Protein AF-A0A0K0DVT5-F1 (afdb_monomer)

InterPro domains:
  IPR006555 ATP-dependent helicase, C-terminal [PF13307] (93-274)
  IPR006555 ATP-dependent helicase, C-terminal [SM00491] (111-266)
  IPR027417 P-loop containing nucleoside triphosphate hydrolase [G3DSA:3.40.50.300] (65-285)
  IPR045028 Helicase superfamily 1/2, DinG/Rad3-like [PTHR11472] (1-302)

Secondary structure (DSSP, 8-state):
--HHHHHHHHHTT-S------TT--SHHHHHHHHT---S----PPP-S-GGGEEEEE--B-TTS-B----HHHHHT---SSS--HHHHHHHHHHHHHHH--EEEEEEES-HHHHHHHHHHHHHTTHHHHHHHHEEEEE--SSSTTHHHHHHHHHHHHH-GGGT-TT--EEEEEEETTSHHHHS----GGGGSEEEEES--PPPTT-HHHHHHHHHHHHHHHHHTPPPHHHHHHHHHHHHHHHHHTTS--STT--EEEEEE-GGGG-GGGGGGGGGS-HHHHTTBPP--SHHHHHHHHHHHHHHHHHHHHHHHHHH--

Organism: Strongyloides stercoralis (NCBI:txid6248)

Foldseek 3Di:
DQCLVVVCVVCVPPPDDDDDDPQCPPVVQVCLSNLHDDPDDDDDDDLADLLQEAFAEAQAFPVGHGQAQDPVQQVPQDPPVDQHSLLSVLRVVLLLLVQAFFAAEEEDQDPVSVVSNVVSCVVVVSVVVSQQAAAEEEDDPDPVCRVVRVVVQVCCRVPVVVSDVRYRGYYYYYYQVDCCLAPDAQPASNHQEYEYRHFNFDDPPDPVLVVVQVVCQVCCVVSVHDHSVRVRLLVRQSSVQSRQVRADDDRLHHHHYYNYHSLCVDPVNVVSVSRHDPSSSVSYDDADDDVSVSVVSNVSNVVSVVVVVVVVVVVVD

Structure (mmCIF, N/CA/C/O backbone):
data_AF-A0A0K0DVT5-F1
#
_entry.id   AF-A0A0K0DVT5-F1
#
loop_
_atom_site.group_PDB
_atom_site.id
_atom_site.type_symbol
_atom_site.label_atom_id
_atom_site.label_alt_id
_atom_site.label_comp_id
_atom_site.label_asym_id
_atom_site.label_entity_id
_atom_site.label_seq_id
_atom_site.pdbx_PDB_ins_code
_atom_site.Cartn_x
_atom_site.Cartn_y
_atom_site.Cartn_z
_atom_site.occupancy
_atom_site.B_iso_or_equiv
_atom_site.auth_seq_id
_atom_site.auth_comp_id
_atom_site.auth_asym_id
_atom_site.auth_atom_id
_atom_site.pdbx_PDB_model_num
ATOM 1 N N . MET A 1 1 ? -19.832 12.847 17.126 1.00 84.12 1 MET A N 1
ATOM 2 C CA . MET A 1 1 ? -18.690 11.920 17.314 1.00 84.12 1 MET A CA 1
ATOM 3 C C . MET A 1 1 ? -19.114 10.462 17.504 1.00 84.12 1 MET A C 1
ATOM 5 O O . MET A 1 1 ? -18.251 9.595 17.407 1.00 84.12 1 MET A O 1
ATOM 9 N N . ASP A 1 2 ? -20.400 10.182 17.747 1.00 85.69 2 ASP A N 1
ATOM 10 C CA . ASP A 1 2 ? -20.960 8.826 17.825 1.00 85.69 2 ASP A CA 1
ATOM 11 C C . ASP A 1 2 ? -21.668 8.482 16.497 1.00 85.69 2 ASP A C 1
ATOM 13 O O . ASP A 1 2 ? -22.730 9.052 16.231 1.00 85.69 2 ASP A O 1
ATOM 17 N N . PRO A 1 3 ? -21.076 7.637 15.630 1.00 85.56 3 PRO A N 1
ATOM 18 C CA . PRO A 1 3 ? -21.680 7.296 14.345 1.00 85.56 3 PRO A CA 1
ATOM 19 C C . PRO A 1 3 ? -22.900 6.372 14.484 1.00 85.56 3 PRO A C 1
ATOM 21 O O . PRO A 1 3 ? -23.708 6.306 13.558 1.00 85.56 3 PRO A O 1
ATOM 24 N N . GLY A 1 4 ? -23.089 5.718 15.636 1.00 87.31 4 GLY A N 1
ATOM 25 C CA . GLY A 1 4 ? -24.243 4.858 15.886 1.00 87.31 4 GLY A CA 1
ATOM 26 C C . GLY A 1 4 ? -25.575 5.607 15.921 1.00 87.31 4 GLY A C 1
ATOM 27 O O . GLY A 1 4 ? -26.606 5.024 15.601 1.00 87.31 4 GLY A O 1
ATOM 28 N N . ILE A 1 5 ? -25.568 6.906 16.241 1.00 88.94 5 ILE A N 1
ATOM 29 C CA . ILE A 1 5 ? -26.779 7.744 16.211 1.00 88.94 5 ILE A CA 1
ATOM 30 C C . ILE A 1 5 ? -27.286 7.883 14.772 1.00 88.94 5 ILE A C 1
ATOM 32 O O . ILE A 1 5 ? -28.440 7.572 14.498 1.00 88.94 5 ILE A O 1
ATOM 36 N N . CYS A 1 6 ? -26.407 8.281 13.846 1.00 89.69 6 CYS A N 1
ATOM 37 C CA . CYS A 1 6 ? -26.747 8.414 12.429 1.00 89.69 6 CYS A CA 1
ATOM 38 C C . CYS A 1 6 ? -27.140 7.072 11.807 1.00 89.69 6 CYS A C 1
ATOM 40 O O . CYS A 1 6 ? -28.047 7.019 10.989 1.00 89.69 6 CYS A O 1
ATOM 42 N N . PHE A 1 7 ? -26.454 5.988 12.182 1.00 89.56 7 PHE A N 1
ATOM 43 C CA . PHE A 1 7 ? -26.762 4.661 11.654 1.00 89.56 7 PHE A CA 1
ATOM 44 C C . PHE A 1 7 ? -28.154 4.188 12.084 1.00 89.56 7 PHE A C 1
ATOM 46 O O . PHE A 1 7 ? -28.913 3.691 11.258 1.00 89.56 7 PHE A O 1
ATOM 53 N N . LYS A 1 8 ? -28.504 4.369 13.363 1.00 88.62 8 LYS A N 1
ATOM 54 C CA . LYS A 1 8 ? -29.833 4.016 13.877 1.00 88.62 8 LYS A CA 1
ATOM 55 C C . LYS A 1 8 ? -30.923 4.829 13.201 1.00 88.62 8 LYS A C 1
ATOM 57 O O . LYS A 1 8 ? -31.894 4.241 12.760 1.00 88.62 8 LYS A O 1
ATOM 62 N N . ASP A 1 9 ? -30.726 6.137 13.072 1.00 90.88 9 ASP A N 1
ATOM 63 C CA . ASP A 1 9 ? -31.669 7.028 12.393 1.00 90.88 9 ASP A CA 1
ATOM 64 C C . ASP A 1 9 ? -31.884 6.623 10.923 1.00 90.88 9 ASP A C 1
ATOM 66 O O . ASP A 1 9 ? -33.012 6.416 10.489 1.00 90.88 9 ASP A O 1
ATOM 70 N N . ALA A 1 10 ? -30.799 6.389 10.177 1.00 91.12 10 ALA A N 1
ATOM 71 C CA . ALA A 1 10 ? -30.866 6.047 8.756 1.00 91.12 10 ALA A CA 1
ATOM 72 C C . ALA A 1 10 ? -31.551 4.701 8.458 1.00 91.12 10 ALA A C 1
ATOM 74 O O . ALA A 1 10 ? -32.091 4.522 7.367 1.00 91.12 10 ALA A O 1
ATOM 75 N N . PHE A 1 11 ? -31.500 3.746 9.390 1.00 90.38 11 PHE A N 1
ATOM 76 C CA . PHE A 1 11 ? -31.976 2.377 9.170 1.00 90.38 11 PHE A CA 1
ATOM 77 C C . PHE A 1 11 ? -33.085 1.939 10.138 1.00 90.38 11 PHE A C 1
ATOM 79 O O . PHE A 1 11 ? -33.412 0.752 10.178 1.00 90.38 11 PHE A O 1
ATOM 86 N N . ASN A 1 12 ? -33.683 2.871 10.890 1.00 88.69 12 ASN A N 1
ATOM 87 C CA . ASN A 1 12 ? -34.676 2.575 11.928 1.00 88.69 12 ASN A CA 1
ATOM 88 C C 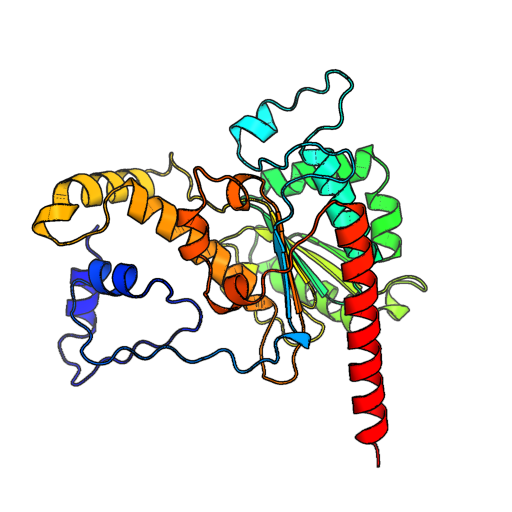. ASN A 1 12 ? -35.891 1.795 11.401 1.00 88.69 12 ASN A C 1
ATOM 90 O O . ASN A 1 12 ? -36.385 0.891 12.068 1.00 88.69 12 ASN A O 1
ATOM 94 N N . ASP A 1 13 ? -36.332 2.110 10.183 1.00 92.31 13 ASP A N 1
ATOM 95 C CA . ASP A 1 13 ? -37.550 1.544 9.591 1.00 92.31 13 ASP A CA 1
ATOM 96 C C . ASP A 1 13 ? -37.267 0.316 8.707 1.00 92.31 13 ASP A C 1
ATOM 98 O O . ASP A 1 13 ? -38.118 -0.133 7.936 1.00 92.31 13 ASP A O 1
ATOM 102 N N . THR A 1 14 ? -36.051 -0.237 8.781 1.00 92.06 14 THR A N 1
ATOM 103 C CA . THR A 1 14 ? -35.653 -1.398 7.977 1.00 92.06 14 THR A CA 1
ATOM 104 C C . THR A 1 14 ? -35.830 -2.704 8.743 1.00 92.06 14 THR A C 1
ATOM 106 O O . THR A 1 14 ? -35.499 -2.812 9.920 1.00 92.06 14 THR A O 1
ATOM 109 N N . LEU A 1 15 ? -36.318 -3.740 8.052 1.00 90.31 15 LEU A N 1
ATOM 110 C CA . LEU A 1 15 ? -36.461 -5.078 8.636 1.00 90.31 15 LEU A CA 1
ATOM 111 C C . LEU A 1 15 ? -35.099 -5.737 8.913 1.00 90.31 15 LEU A C 1
ATOM 113 O O . LEU A 1 15 ? -34.942 -6.472 9.885 1.00 90.31 15 LEU A O 1
ATOM 117 N N . SER A 1 16 ? -34.122 -5.524 8.027 1.00 89.88 16 SER A N 1
ATOM 118 C CA . SER A 1 16 ? -32.789 -6.114 8.133 1.00 89.88 16 SER A CA 1
ATOM 119 C C . SER A 1 16 ? -31.755 -5.265 7.399 1.00 89.88 16 SER A C 1
ATOM 121 O O . SER A 1 16 ? -32.009 -4.790 6.291 1.00 89.88 16 SER A O 1
ATOM 123 N N . VAL A 1 17 ? -30.573 -5.125 8.002 1.00 88.31 17 VAL A N 1
ATOM 124 C CA . VAL A 1 17 ? -29.412 -4.463 7.401 1.00 88.31 17 VAL A CA 1
ATOM 125 C C . VAL A 1 17 ? -28.291 -5.480 7.236 1.00 88.31 17 VAL A C 1
ATOM 127 O O . VAL A 1 17 ? -27.810 -6.055 8.212 1.00 88.31 17 VAL A O 1
ATOM 130 N N . VAL A 1 18 ? -27.841 -5.668 5.996 1.00 89.38 18 VAL A N 1
ATOM 131 C CA . VAL A 1 18 ? -26.687 -6.511 5.666 1.00 89.38 18 VAL A CA 1
ATOM 132 C C . VAL A 1 18 ? -25.531 -5.615 5.243 1.00 89.38 18 VAL A C 1
ATOM 134 O O . VAL A 1 18 ? -25.642 -4.856 4.282 1.00 89.38 18 VAL A O 1
ATOM 137 N N . LEU A 1 19 ? -24.408 -5.712 5.954 1.00 87.62 19 LEU A N 1
ATOM 138 C CA . LEU A 1 19 ? -23.187 -4.972 5.645 1.00 87.62 19 LEU A CA 1
ATOM 139 C C . LEU A 1 19 ? -22.139 -5.938 5.097 1.00 87.62 19 LEU A C 1
ATOM 141 O O . LEU A 1 19 ? -21.694 -6.845 5.797 1.00 87.62 19 LEU A O 1
ATOM 145 N N . ALA A 1 20 ? -21.736 -5.731 3.846 1.00 85.56 20 ALA A N 1
ATOM 146 C CA . ALA A 1 20 ? -20.747 -6.558 3.165 1.00 85.56 20 ALA A CA 1
ATOM 147 C C . ALA A 1 20 ? -19.604 -5.687 2.635 1.00 85.56 20 ALA A C 1
ATOM 149 O O . ALA A 1 20 ? -19.827 -4.722 1.907 1.00 85.56 20 ALA A O 1
ATOM 150 N N . SER A 1 21 ? -18.364 -6.019 2.999 1.00 79.44 21 SER A N 1
ATOM 151 C CA . SER A 1 21 ? -17.167 -5.405 2.417 1.00 79.44 21 SER A CA 1
ATOM 152 C C . SER A 1 21 ? -15.942 -6.301 2.602 1.00 79.44 21 SER A C 1
ATOM 154 O O . SER A 1 21 ? -15.802 -6.996 3.609 1.00 79.44 21 SER A O 1
ATOM 156 N N . GLY A 1 22 ? -15.043 -6.275 1.614 1.00 71.38 22 GLY A N 1
ATOM 157 C CA . GLY A 1 22 ? -13.815 -7.075 1.598 1.00 71.38 22 GLY A CA 1
ATOM 158 C C . GLY A 1 22 ? -12.724 -6.593 2.561 1.00 71.38 22 GLY A C 1
ATOM 159 O O . GLY A 1 22 ? -11.734 -7.294 2.752 1.00 71.38 22 GLY A O 1
ATOM 160 N N . THR A 1 23 ? -12.885 -5.418 3.184 1.00 69.00 23 THR A N 1
ATOM 161 C CA . THR A 1 23 ? -11.860 -4.796 4.046 1.00 69.00 23 THR A CA 1
ATOM 162 C C . THR A 1 23 ? -12.397 -4.376 5.419 1.00 69.00 23 THR A C 1
ATOM 164 O O . THR A 1 23 ? -11.826 -3.490 6.051 1.00 69.00 23 THR A O 1
ATOM 167 N N . LEU A 1 24 ? -13.491 -4.985 5.899 1.00 70.38 24 LEU A N 1
ATOM 168 C CA . LEU A 1 24 ? -14.103 -4.672 7.208 1.00 70.38 24 LEU A CA 1
ATOM 169 C C . LEU A 1 24 ? -13.288 -5.138 8.427 1.00 70.38 24 LEU A C 1
ATOM 171 O O . LEU A 1 24 ? -13.682 -4.886 9.561 1.00 70.38 24 LEU A O 1
ATOM 175 N N . SER A 1 25 ? -12.160 -5.815 8.218 1.00 67.56 25 SER A N 1
ATOM 176 C CA . SER A 1 25 ? -11.322 -6.323 9.305 1.00 67.56 25 SER A CA 1
ATOM 177 C C . SER A 1 25 ? -10.601 -5.187 10.058 1.00 67.56 25 SER A C 1
ATOM 179 O O . SER A 1 25 ? -10.011 -4.326 9.396 1.00 67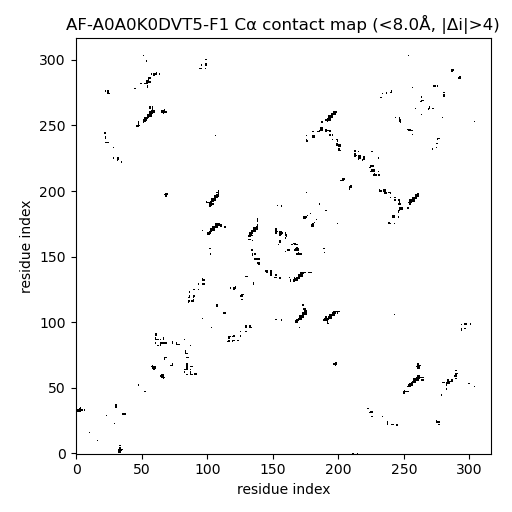.56 25 SER A O 1
ATOM 181 N N . PRO A 1 26 ? -10.559 -5.204 11.409 1.00 69.50 26 PRO A N 1
ATOM 182 C CA . PRO A 1 26 ? -11.234 -6.144 12.321 1.00 69.50 26 PRO A CA 1
ATOM 183 C C . PRO A 1 26 ? -12.719 -5.798 12.540 1.00 69.50 26 PRO A C 1
ATOM 185 O O . PRO A 1 26 ? -13.058 -4.633 12.770 1.00 69.50 26 PRO A O 1
ATOM 188 N N . ILE A 1 27 ? -13.600 -6.804 12.508 1.00 77.88 27 ILE A N 1
ATOM 189 C CA . ILE A 1 27 ? -15.065 -6.619 12.524 1.00 77.88 27 ILE A CA 1
ATOM 190 C C . ILE A 1 27 ? -15.546 -6.061 13.869 1.00 77.88 27 ILE A C 1
ATOM 192 O O . ILE A 1 27 ? -16.441 -5.218 13.890 1.00 77.88 27 ILE A O 1
ATOM 196 N N . GLU A 1 28 ? -14.916 -6.445 14.981 1.00 76.56 28 GLU A N 1
ATOM 197 C CA . GLU A 1 28 ? -15.303 -6.001 16.326 1.00 76.56 28 GLU A CA 1
ATOM 198 C C . GLU A 1 28 ? -15.220 -4.474 16.461 1.00 76.56 28 GLU A C 1
ATOM 200 O O . GLU A 1 28 ? -16.071 -3.836 17.074 1.00 76.56 28 GLU A O 1
ATOM 205 N N . THR A 1 29 ? -14.223 -3.865 15.812 1.00 76.94 29 THR A N 1
ATOM 206 C CA . THR A 1 29 ? -14.058 -2.403 15.798 1.00 76.94 29 THR A CA 1
ATOM 207 C C . THR A 1 29 ? -15.186 -1.690 15.062 1.00 76.94 29 THR A C 1
ATOM 209 O O . THR A 1 29 ? -15.495 -0.527 15.329 1.00 76.94 29 THR A O 1
ATOM 212 N N . PHE A 1 30 ? -15.766 -2.356 14.069 1.00 80.88 30 PHE A N 1
ATOM 213 C CA . PHE A 1 30 ? -16.819 -1.802 13.241 1.00 80.88 30 PHE A CA 1
ATOM 214 C C . PHE A 1 30 ? -18.165 -1.893 13.959 1.00 80.88 30 PHE A C 1
ATOM 216 O O . PHE A 1 30 ? -18.876 -0.892 14.037 1.00 80.88 30 PHE A O 1
ATOM 223 N N . THR A 1 31 ? -18.463 -3.041 14.574 1.00 83.44 31 THR A N 1
ATOM 224 C CA . THR A 1 31 ? -19.684 -3.226 15.371 1.00 83.44 31 THR A CA 1
ATOM 225 C C . THR A 1 31 ? -19.721 -2.283 16.576 1.00 83.44 31 THR A C 1
ATOM 227 O O . THR A 1 31 ? -20.748 -1.647 16.818 1.00 83.44 31 THR A O 1
ATOM 230 N N . SER A 1 32 ? -18.584 -2.086 17.263 1.00 82.81 32 SER A N 1
ATOM 231 C CA . SER A 1 32 ? -18.495 -1.162 18.400 1.00 82.81 32 SER A CA 1
ATOM 232 C C . SER A 1 32 ? -18.797 0.290 18.024 1.00 82.81 32 SER A C 1
ATOM 234 O O . SER A 1 32 ? -19.466 0.991 18.775 1.00 82.81 32 SER A O 1
ATOM 236 N N . GLU A 1 33 ? -18.328 0.759 16.861 1.00 84.50 33 GLU A N 1
ATOM 237 C CA . GLU A 1 33 ? -18.546 2.151 16.436 1.00 84.50 33 GLU A CA 1
ATOM 238 C C . GLU A 1 33 ? -20.000 2.398 16.010 1.00 84.50 33 GLU A C 1
ATOM 240 O O . GLU A 1 33 ? -20.536 3.469 16.277 1.00 84.50 33 GLU A O 1
ATOM 245 N N . LEU A 1 34 ? -20.662 1.414 15.394 1.00 86.62 34 LEU A N 1
ATOM 246 C CA . LEU A 1 34 ? -22.077 1.533 15.023 1.00 86.62 34 LEU A CA 1
ATOM 247 C C . LEU A 1 34 ? -23.028 1.425 16.225 1.00 86.62 34 LEU A C 1
ATOM 249 O O . LEU A 1 34 ? -24.204 1.766 16.105 1.00 86.62 34 LEU A O 1
ATOM 253 N N . GLY A 1 35 ? -22.547 0.958 17.382 1.00 78.69 35 GLY A N 1
ATOM 254 C CA . GLY A 1 35 ? -23.368 0.808 18.585 1.00 78.69 35 GLY A CA 1
ATOM 255 C C . GLY A 1 35 ? -24.539 -0.162 18.388 1.00 78.69 35 GLY A C 1
ATOM 256 O O . GLY A 1 35 ? -25.632 0.082 18.915 1.00 78.69 35 GLY A O 1
ATOM 257 N N . MET A 1 36 ? -24.312 -1.210 17.586 1.00 78.94 36 MET A N 1
ATOM 258 C CA . MET A 1 36 ? -25.281 -2.225 17.160 1.00 78.94 36 MET A CA 1
ATOM 259 C C . MET A 1 36 ? -24.650 -3.618 17.278 1.00 78.94 36 MET A C 1
ATOM 261 O O . MET A 1 36 ? -23.469 -3.796 16.971 1.00 78.94 36 MET A O 1
ATOM 265 N N . GLU A 1 37 ? -25.439 -4.614 17.677 1.00 79.50 37 GLU A N 1
ATOM 266 C CA . GLU A 1 37 ? -25.011 -6.015 17.667 1.00 79.50 37 GLU A CA 1
ATOM 267 C C . GLU A 1 37 ? -25.414 -6.680 16.347 1.00 79.50 37 GLU A C 1
ATOM 269 O O . GLU A 1 37 ? -26.579 -6.662 15.954 1.00 79.50 37 GLU A O 1
ATOM 274 N N . PHE A 1 38 ? -24.439 -7.274 15.657 1.00 83.62 38 PHE A N 1
ATOM 275 C CA . PHE A 1 38 ? -24.679 -8.063 14.451 1.00 83.62 38 PHE A CA 1
ATOM 276 C C . PHE A 1 38 ? -24.780 -9.535 14.841 1.00 83.62 38 PHE A C 1
ATOM 278 O O . PHE A 1 38 ? -23.815 -10.115 15.335 1.00 83.62 38 PHE A O 1
ATOM 285 N N . THR A 1 39 ? -25.947 -10.138 14.620 1.00 83.94 39 THR A N 1
ATOM 286 C CA . THR A 1 39 ? -26.231 -11.532 15.002 1.00 83.94 39 THR A CA 1
ATOM 287 C C . THR A 1 39 ? -25.538 -12.550 14.101 1.00 83.94 39 THR A C 1
ATOM 289 O O . THR A 1 39 ? -25.217 -13.648 14.545 1.00 83.94 39 THR A O 1
ATOM 292 N N . GLN A 1 40 ? -25.304 -12.191 12.837 1.00 85.31 40 GLN A N 1
ATOM 293 C CA . GLN A 1 40 ? -24.650 -13.03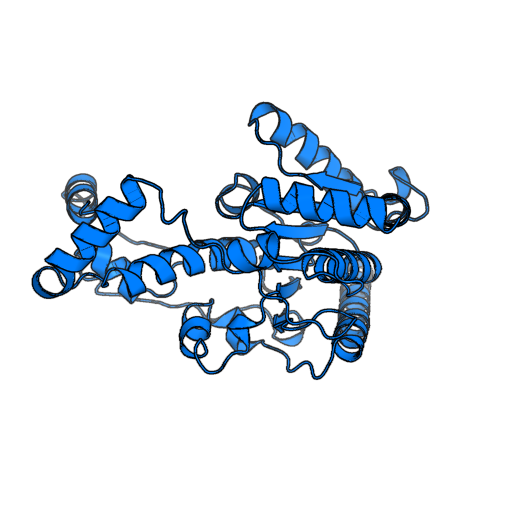4 11.842 1.00 85.31 40 GLN A CA 1
ATOM 294 C C . GLN A 1 40 ? -23.378 -12.342 11.358 1.00 85.31 40 GLN A C 1
ATOM 296 O O . GLN A 1 40 ? -23.436 -11.302 10.703 1.00 85.31 40 GLN A O 1
ATOM 301 N N . ILE A 1 41 ? -22.224 -12.926 11.680 1.00 84.81 41 ILE A N 1
ATOM 302 C CA . ILE A 1 41 ? -20.918 -12.437 11.235 1.00 84.81 41 ILE A CA 1
ATOM 303 C C . ILE A 1 41 ? -20.244 -13.550 10.439 1.00 84.81 41 ILE A C 1
ATOM 305 O O . ILE A 1 41 ? -19.843 -14.575 10.986 1.00 84.81 41 ILE A O 1
ATOM 309 N N . GLY A 1 42 ? -20.123 -13.336 9.130 1.00 82.00 42 GLY A N 1
ATOM 310 C CA . GLY A 1 42 ? -19.426 -14.234 8.217 1.00 82.00 42 GLY A CA 1
ATOM 311 C C . GLY A 1 42 ? -18.129 -13.609 7.717 1.00 82.00 42 GLY A C 1
ATOM 312 O O . GLY A 1 42 ? -18.124 -12.473 7.249 1.00 82.00 42 GLY A O 1
ATOM 313 N N . GLN A 1 43 ? -17.032 -14.365 7.767 1.00 77.88 43 GLN A N 1
ATOM 314 C CA . GLN A 1 43 ? -15.785 -14.006 7.097 1.00 77.88 43 GLN A CA 1
ATOM 315 C C . GLN A 1 43 ? -15.478 -15.054 6.026 1.00 77.88 43 GLN A C 1
ATOM 317 O O . GLN A 1 43 ? -15.219 -16.217 6.335 1.00 77.88 43 GLN A O 1
ATOM 322 N N . GLY A 1 44 ? -15.513 -14.636 4.759 1.00 75.44 44 GLY A N 1
ATOM 323 C CA . GLY A 1 44 ? -15.115 -15.486 3.641 1.00 75.44 44 GLY A CA 1
ATOM 324 C C . GLY A 1 44 ? -13.626 -15.831 3.703 1.00 75.44 44 GLY A C 1
ATOM 325 O O . GLY A 1 44 ? -12.805 -15.016 4.132 1.00 75.44 44 GLY A O 1
ATOM 326 N N . ARG A 1 45 ? -13.272 -17.044 3.267 1.00 75.38 45 ARG A N 1
ATOM 327 C CA . ARG A 1 45 ? -11.870 -17.427 3.050 1.00 75.38 45 ARG A CA 1
ATOM 328 C C . ARG A 1 45 ? -11.359 -16.793 1.761 1.00 75.38 45 ARG A C 1
ATOM 330 O O . ARG A 1 45 ? -12.131 -16.581 0.828 1.00 75.38 45 ARG A O 1
ATOM 337 N N . GLN A 1 46 ? -10.056 -16.531 1.706 1.00 76.38 46 GLN A N 1
ATOM 338 C CA . GLN A 1 46 ? -9.418 -16.135 0.456 1.00 76.38 46 GLN A CA 1
ATOM 339 C C . GLN A 1 46 ? -9.547 -17.279 -0.558 1.00 76.38 46 GLN A C 1
ATOM 341 O O . GLN A 1 46 ? -9.209 -18.420 -0.244 1.00 76.38 46 GLN A O 1
ATOM 346 N N . ILE A 1 47 ? -10.059 -16.970 -1.750 1.00 83.19 47 ILE A N 1
ATOM 347 C CA . ILE A 1 47 ? -10.290 -17.954 -2.823 1.00 83.19 47 ILE A CA 1
ATOM 348 C C . ILE A 1 47 ? -9.097 -18.082 -3.775 1.00 83.19 47 ILE A C 1
ATOM 350 O O . ILE A 1 47 ? -9.066 -18.991 -4.600 1.00 83.19 47 ILE A O 1
ATOM 354 N N . ILE A 1 48 ? -8.143 -17.155 -3.680 1.00 87.88 48 ILE A N 1
ATOM 355 C CA . ILE A 1 48 ? -6.948 -17.108 -4.519 1.00 87.88 48 ILE A CA 1
ATOM 356 C C . ILE A 1 48 ? -5.889 -18.065 -3.946 1.00 87.88 48 ILE A C 1
ATOM 358 O O . ILE A 1 48 ? -5.565 -17.953 -2.758 1.00 87.88 48 ILE A O 1
ATOM 362 N N . PRO A 1 49 ? -5.347 -18.992 -4.759 1.00 90.19 49 PRO A N 1
ATOM 363 C CA . PRO A 1 49 ? -4.259 -19.884 -4.369 1.00 90.19 49 PRO A CA 1
ATOM 364 C C . PRO A 1 49 ? -3.053 -19.136 -3.792 1.00 90.19 49 PRO A C 1
ATOM 366 O O . PRO A 1 49 ? -2.660 -18.079 -4.289 1.00 90.19 49 PRO A O 1
ATOM 369 N N . LYS A 1 50 ? -2.414 -19.701 -2.762 1.00 90.94 50 LYS A N 1
ATOM 370 C CA . LYS A 1 50 ? -1.273 -19.060 -2.080 1.00 90.94 50 LYS A CA 1
ATOM 371 C C . LYS A 1 50 ? -0.089 -18.826 -3.020 1.00 90.94 50 LYS A C 1
ATOM 373 O O . LYS A 1 50 ? 0.664 -17.869 -2.867 1.00 90.94 50 LYS A O 1
ATOM 378 N N . GLU A 1 51 ? 0.055 -19.669 -4.036 1.00 91.62 51 GLU A N 1
ATOM 379 C CA . GLU A 1 51 ? 1.100 -19.595 -5.056 1.00 91.62 51 GLU A CA 1
ATOM 380 C C . GLU A 1 51 ? 0.922 -18.389 -5.988 1.00 91.62 51 GLU A C 1
ATOM 382 O O . GLU A 1 51 ? 1.879 -17.986 -6.639 1.00 91.62 51 GLU A O 1
ATOM 387 N N . GLN A 1 52 ? -0.280 -17.805 -6.049 1.00 94.06 52 GLN A N 1
ATOM 388 C CA . GLN A 1 52 ? -0.587 -16.591 -6.812 1.00 94.06 52 GLN A CA 1
ATOM 389 C C . GLN A 1 52 ? -0.407 -15.311 -5.982 1.00 94.06 52 GLN A C 1
ATOM 391 O O . GLN A 1 52 ? -0.524 -14.205 -6.508 1.00 94.06 52 GLN A O 1
ATOM 396 N N . ILE A 1 53 ? -0.089 -15.437 -4.691 1.00 94.56 53 ILE A N 1
ATOM 397 C CA . ILE A 1 53 ? 0.074 -14.304 -3.786 1.00 94.56 53 ILE A CA 1
ATOM 398 C C . ILE A 1 53 ? 1.526 -14.241 -3.307 1.00 94.56 53 ILE A C 1
ATOM 400 O O . ILE A 1 53 ? 2.080 -15.181 -2.726 1.00 94.56 53 ILE A O 1
ATOM 404 N N . PHE A 1 54 ? 2.151 -13.088 -3.515 1.00 96.19 54 PHE A N 1
ATOM 405 C CA . PHE A 1 54 ? 3.433 -12.761 -2.912 1.00 96.19 54 PHE A CA 1
ATOM 406 C C . PHE A 1 54 ? 3.229 -11.614 -1.934 1.00 96.19 54 PHE A C 1
ATOM 408 O O . PHE A 1 54 ? 3.009 -10.487 -2.360 1.00 96.19 54 PHE A O 1
ATOM 415 N N . THR A 1 55 ? 3.312 -11.862 -0.627 1.00 95.81 55 THR A N 1
ATOM 416 C CA . THR A 1 55 ? 3.330 -10.777 0.361 1.00 95.81 55 THR A CA 1
ATOM 417 C C . THR A 1 55 ? 4.616 -10.835 1.170 1.00 95.81 55 THR A C 1
ATOM 419 O O . THR A 1 55 ? 5.088 -11.913 1.530 1.00 95.81 55 THR A O 1
ATOM 422 N N . CYS A 1 56 ? 5.224 -9.685 1.451 1.00 95.44 56 CYS A N 1
ATOM 423 C CA . CYS A 1 56 ? 6.357 -9.627 2.369 1.00 95.44 56 CYS A CA 1
ATOM 424 C C . CYS A 1 56 ? 6.471 -8.268 3.060 1.00 95.44 56 CYS A C 1
ATOM 426 O O . CYS A 1 56 ? 6.080 -7.229 2.521 1.00 95.44 56 CYS A O 1
ATOM 428 N N . VAL A 1 57 ? 7.082 -8.284 4.241 1.00 95.38 57 VAL A N 1
ATOM 429 C CA . VAL A 1 57 ? 7.527 -7.078 4.940 1.00 95.38 57 VAL A CA 1
ATOM 430 C C . VAL A 1 57 ? 8.941 -6.731 4.483 1.00 95.38 57 VAL A C 1
ATOM 432 O O . VAL A 1 57 ? 9.812 -7.597 4.440 1.00 95.38 57 VAL A O 1
ATOM 435 N N . VAL A 1 58 ? 9.173 -5.458 4.167 1.00 96.44 58 VAL A N 1
ATOM 436 C CA . VAL A 1 58 ? 10.476 -4.915 3.771 1.00 96.44 58 VAL A CA 1
ATOM 437 C C . VAL A 1 58 ? 10.930 -3.920 4.844 1.00 96.44 58 VAL A C 1
ATOM 439 O O . VAL A 1 58 ? 10.574 -2.742 4.787 1.00 96.44 58 VAL A O 1
ATOM 442 N N . PRO A 1 59 ? 11.686 -4.374 5.860 1.00 94.62 59 PRO A N 1
ATOM 443 C CA . PRO A 1 59 ? 12.046 -3.528 6.994 1.00 94.62 59 PRO A CA 1
ATOM 444 C C . PRO A 1 59 ? 13.310 -2.696 6.756 1.00 94.62 59 PRO A C 1
ATOM 446 O O . PRO A 1 59 ? 13.556 -1.731 7.479 1.00 94.62 59 PRO A O 1
ATOM 449 N N . LYS A 1 60 ? 14.130 -3.076 5.769 1.00 94.69 60 LYS A N 1
ATOM 450 C CA . LYS A 1 60 ? 15.422 -2.460 5.452 1.00 94.69 60 LYS A CA 1
ATOM 451 C C . LYS A 1 60 ? 15.572 -2.246 3.951 1.00 94.69 60 LYS A C 1
ATOM 453 O O . LYS A 1 60 ? 15.080 -3.055 3.165 1.00 94.69 60 LYS A O 1
ATOM 458 N N . GLY A 1 61 ? 16.258 -1.170 3.583 1.00 94.06 61 GLY A N 1
ATOM 459 C CA . GLY A 1 61 ? 16.600 -0.861 2.200 1.00 94.06 61 GLY A CA 1
ATOM 460 C C . GLY A 1 61 ? 17.794 -1.662 1.669 1.00 94.06 61 GLY A C 1
ATOM 461 O O . GLY A 1 61 ? 18.400 -2.439 2.418 1.00 94.06 61 GLY A O 1
ATOM 462 N N . PRO A 1 62 ? 18.141 -1.475 0.384 1.00 94.12 62 PRO A N 1
ATOM 463 C CA . PRO A 1 62 ? 19.283 -2.131 -0.255 1.00 94.12 62 PRO A CA 1
ATOM 464 C C . PRO A 1 62 ? 20.619 -1.948 0.473 1.00 94.12 62 PRO A C 1
ATOM 466 O O . PRO A 1 62 ? 21.430 -2.873 0.488 1.00 94.12 62 PRO A O 1
ATOM 469 N N . HIS A 1 63 ? 20.840 -0.804 1.122 1.00 93.62 63 HIS A N 1
ATOM 470 C CA . HIS A 1 63 ? 22.069 -0.512 1.868 1.00 93.62 63 HIS A CA 1
ATOM 471 C C . HIS A 1 63 ? 21.964 -0.882 3.358 1.00 93.62 63 HIS A C 1
ATOM 473 O O . HIS A 1 63 ? 22.856 -0.572 4.150 1.00 93.62 63 HIS A O 1
ATOM 479 N N . GLY A 1 64 ? 20.893 -1.576 3.758 1.00 91.56 64 GLY A N 1
ATOM 480 C CA . GLY A 1 64 ? 20.697 -2.093 5.110 1.00 91.56 64 GLY A CA 1
ATOM 481 C C . GLY A 1 64 ? 20.143 -1.082 6.116 1.00 91.56 64 GLY A C 1
ATOM 482 O O . GLY A 1 64 ? 20.057 -1.409 7.303 1.00 91.56 64 GLY A O 1
ATOM 483 N N . VAL A 1 65 ? 19.739 0.116 5.679 1.00 91.88 65 VAL A N 1
ATOM 484 C CA . VAL A 1 65 ? 19.131 1.129 6.554 1.00 91.88 65 VAL A CA 1
ATOM 485 C C . VAL A 1 65 ? 17.694 0.733 6.891 1.00 91.88 65 VAL A C 1
ATOM 487 O O . VAL A 1 65 ? 16.927 0.333 6.015 1.00 91.88 65 VAL A O 1
ATOM 490 N N . ASN A 1 66 ? 17.303 0.870 8.163 1.00 92.75 66 ASN A N 1
ATOM 491 C CA . ASN A 1 66 ? 15.926 0.627 8.601 1.00 92.75 66 ASN A CA 1
ATOM 492 C C . ASN A 1 66 ? 14.955 1.615 7.935 1.00 92.75 66 ASN A C 1
ATOM 494 O O . ASN A 1 66 ? 15.108 2.836 8.034 1.00 92.75 66 ASN A O 1
ATOM 498 N N . LEU A 1 67 ? 13.912 1.084 7.302 1.00 94.12 67 LEU A N 1
ATOM 499 C CA . LEU A 1 67 ? 12.892 1.860 6.605 1.00 94.12 67 LEU A CA 1
ATOM 500 C C . LEU A 1 67 ? 11.806 2.311 7.584 1.00 94.12 67 LEU A C 1
ATOM 502 O O . LEU A 1 67 ? 10.740 1.711 7.664 1.00 94.12 67 LEU A O 1
ATOM 506 N N . ILE A 1 68 ? 12.071 3.361 8.359 1.00 92.12 68 ILE A N 1
ATOM 507 C CA . ILE A 1 68 ? 11.074 3.948 9.268 1.00 92.12 68 ILE A CA 1
ATOM 508 C C . ILE A 1 68 ? 10.404 5.135 8.575 1.00 92.12 68 ILE A C 1
ATOM 510 O O . ILE A 1 68 ? 10.943 6.240 8.539 1.00 92.12 68 ILE A O 1
ATOM 514 N N . CYS A 1 69 ? 9.191 4.934 8.060 1.00 91.31 69 CYS A N 1
ATOM 515 C CA . CYS A 1 69 ? 8.495 5.921 7.229 1.00 91.31 69 CYS A CA 1
ATOM 516 C C . CYS A 1 69 ? 7.626 6.894 8.051 1.00 91.31 69 CYS A C 1
ATOM 518 O O . CYS A 1 69 ? 6.524 7.266 7.645 1.00 91.31 69 CYS A O 1
ATOM 520 N N . SER A 1 70 ? 8.086 7.285 9.243 1.00 87.75 70 SER A N 1
ATOM 521 C CA . SER A 1 70 ? 7.414 8.307 10.059 1.00 87.75 70 SER A CA 1
ATOM 522 C C . SER A 1 70 ? 7.919 9.703 9.699 1.00 87.75 70 SER A C 1
ATOM 524 O O . SER A 1 70 ? 9.092 9.870 9.372 1.00 87.75 70 SER A O 1
ATOM 526 N N . LYS A 1 71 ? 7.055 10.720 9.811 1.00 82.25 71 LYS A N 1
ATOM 527 C CA . LYS A 1 71 ? 7.411 12.112 9.492 1.00 82.25 71 LYS A CA 1
ATOM 528 C C . LYS A 1 71 ? 8.689 12.564 10.206 1.00 82.25 71 LYS A C 1
ATOM 530 O O . LYS A 1 71 ? 9.589 13.089 9.568 1.00 82.25 71 LYS A O 1
ATOM 535 N N . GLU A 1 72 ? 8.801 12.283 11.503 1.00 79.88 72 GLU A N 1
ATOM 536 C CA . GLU A 1 72 ? 9.980 12.659 12.286 1.00 79.88 72 GLU A CA 1
ATOM 537 C C . GLU A 1 72 ? 11.278 12.044 11.760 1.00 79.88 72 GLU A C 1
ATOM 539 O O . GLU A 1 72 ? 12.310 12.706 11.776 1.00 79.88 72 GLU A O 1
ATOM 544 N N . HIS A 1 73 ? 11.245 10.788 11.307 1.00 83.19 73 HIS A N 1
ATOM 545 C CA . HIS A 1 73 ? 12.433 10.111 10.784 1.00 83.19 73 HIS A CA 1
ATOM 546 C C . HIS A 1 73 ? 12.811 10.625 9.393 1.00 83.19 73 HIS A C 1
ATOM 548 O O . HIS A 1 73 ? 13.997 10.779 9.107 1.00 83.19 73 HIS A O 1
ATOM 554 N N . LEU A 1 74 ? 11.815 10.940 8.560 1.00 84.44 74 LEU A N 1
ATOM 555 C CA . LEU A 1 74 ? 12.035 11.534 7.241 1.00 84.44 74 LEU A CA 1
ATOM 556 C C . LEU A 1 74 ? 12.648 12.939 7.364 1.00 84.44 74 LEU A C 1
ATOM 558 O O . LEU A 1 74 ? 13.632 13.226 6.691 1.00 84.44 74 LEU A O 1
ATOM 562 N N . ASP A 1 75 ? 12.140 13.769 8.281 1.00 75.38 75 ASP A N 1
ATOM 563 C CA . ASP A 1 75 ? 12.635 15.136 8.512 1.00 75.38 75 ASP A CA 1
ATOM 564 C C . ASP A 1 75 ? 14.035 15.151 9.166 1.00 75.38 75 ASP A C 1
ATOM 566 O O . ASP A 1 75 ? 14.851 16.037 8.904 1.00 75.38 75 ASP A O 1
ATOM 570 N N . LYS A 1 76 ? 14.339 14.160 10.020 1.00 69.06 76 LYS A N 1
ATOM 571 C CA . LYS A 1 76 ? 15.643 14.012 10.699 1.00 69.06 76 LYS A CA 1
ATOM 572 C C . LYS A 1 76 ? 16.717 13.358 9.831 1.00 69.06 76 LYS A C 1
ATOM 574 O O . LYS A 1 76 ? 17.869 13.306 10.266 1.00 69.06 76 LYS A O 1
ATOM 579 N N . SER A 1 77 ? 16.383 12.869 8.635 1.00 61.94 77 SER A N 1
ATOM 580 C CA . SER A 1 77 ? 17.344 12.255 7.715 1.00 61.94 77 SER A CA 1
ATOM 581 C C . SER A 1 77 ? 18.253 13.329 7.102 1.00 61.94 77 SER A C 1
ATOM 583 O O . SER A 1 77 ? 18.107 13.739 5.955 1.00 61.94 77 SER A O 1
ATOM 585 N N . LYS A 1 78 ? 19.177 13.861 7.909 1.00 58.31 78 LYS A N 1
ATOM 586 C CA . LYS A 1 78 ? 20.243 14.744 7.439 1.00 58.31 78 LYS A CA 1
ATOM 587 C C . LYS A 1 78 ? 21.360 13.903 6.843 1.00 58.31 78 LYS A C 1
ATOM 589 O O . LYS A 1 78 ? 21.773 12.890 7.409 1.00 58.31 78 LYS A O 1
ATOM 594 N N . ASN A 1 79 ? 21.845 14.361 5.696 1.00 59.34 79 ASN A N 1
ATOM 595 C CA . ASN A 1 79 ? 22.834 13.672 4.887 1.00 59.34 79 ASN A CA 1
ATOM 596 C C . ASN A 1 79 ? 24.237 13.833 5.511 1.00 59.34 79 ASN A C 1
ATOM 598 O O . ASN A 1 79 ? 25.051 14.629 5.056 1.00 59.34 79 ASN A O 1
ATOM 602 N N . ASN A 1 80 ? 24.526 13.095 6.588 1.00 62.75 80 ASN A N 1
ATOM 603 C CA . ASN A 1 80 ? 25.862 13.027 7.205 1.00 62.75 80 ASN A CA 1
ATOM 604 C C . ASN A 1 80 ? 26.799 12.079 6.416 1.00 62.75 80 ASN A C 1
ATOM 606 O O . ASN A 1 80 ? 27.570 11.328 7.012 1.00 62.75 80 ASN A O 1
ATOM 610 N N . GLY A 1 81 ? 26.671 12.036 5.083 1.00 66.44 81 GLY A N 1
ATOM 611 C CA . GLY A 1 81 ? 27.381 11.098 4.202 1.00 66.44 81 GLY A CA 1
ATOM 612 C C . GLY A 1 81 ? 26.850 9.656 4.211 1.00 66.44 81 GLY A C 1
ATOM 613 O O . GLY A 1 81 ? 27.497 8.770 3.659 1.00 66.44 81 GLY A O 1
ATOM 614 N N . LYS A 1 82 ? 25.694 9.397 4.837 1.00 79.94 82 LYS A N 1
ATOM 615 C CA . LYS A 1 82 ? 25.020 8.087 4.843 1.00 79.94 82 LYS A CA 1
ATOM 616 C C . LYS A 1 82 ? 23.749 8.145 4.007 1.00 79.94 82 LYS A C 1
ATOM 618 O O . LYS A 1 82 ? 23.038 9.142 4.071 1.00 79.94 82 LYS A O 1
ATOM 623 N N . VAL A 1 83 ? 23.446 7.043 3.319 1.00 84.69 83 VAL A N 1
ATOM 624 C CA . VAL A 1 83 ? 22.208 6.891 2.546 1.00 84.69 83 VAL A CA 1
ATOM 625 C C . VAL A 1 83 ? 21.000 7.106 3.459 1.00 84.69 83 VAL A C 1
ATOM 627 O O . VAL A 1 83 ? 20.884 6.506 4.531 1.00 84.69 83 VAL A O 1
ATOM 630 N N . THR A 1 84 ? 20.118 8.002 3.043 1.00 91.44 84 THR A N 1
ATOM 631 C CA . THR A 1 84 ? 18.895 8.368 3.756 1.00 91.44 84 THR A CA 1
ATOM 632 C C . THR A 1 84 ? 17.796 7.327 3.545 1.00 91.44 84 THR A C 1
ATOM 634 O O . THR A 1 84 ? 17.784 6.588 2.560 1.00 91.44 84 THR A O 1
ATOM 637 N N . THR A 1 85 ? 16.796 7.301 4.432 1.00 93.00 85 THR A N 1
ATOM 638 C CA . THR A 1 85 ? 15.610 6.441 4.256 1.00 93.00 85 THR A CA 1
ATOM 639 C C . THR A 1 85 ? 14.890 6.732 2.934 1.00 93.00 85 THR A C 1
ATOM 641 O O . THR A 1 85 ? 14.378 5.815 2.301 1.00 93.00 85 THR A O 1
ATOM 644 N N . VAL A 1 86 ? 14.859 7.995 2.493 1.00 94.44 86 VAL A N 1
ATOM 645 C CA . VAL A 1 86 ? 14.214 8.397 1.230 1.00 94.44 86 VAL A CA 1
ATOM 646 C C . VAL A 1 86 ? 14.971 7.835 0.023 1.00 94.44 86 VAL A C 1
ATOM 648 O O . VAL A 1 86 ? 14.337 7.321 -0.895 1.00 94.44 86 VAL A O 1
ATOM 651 N N . GLU A 1 87 ? 16.305 7.872 0.040 1.00 94.62 87 GLU A N 1
ATOM 652 C CA . GLU A 1 87 ? 17.135 7.282 -1.019 1.00 94.62 87 GLU A CA 1
ATOM 653 C C . GLU A 1 87 ? 16.986 5.756 -1.066 1.00 94.62 87 GLU A C 1
ATOM 655 O O . GLU A 1 87 ? 16.814 5.190 -2.142 1.00 94.62 87 GLU A O 1
ATOM 660 N N . GLU A 1 88 ? 16.952 5.081 0.085 1.00 95.56 88 GLU A N 1
ATOM 661 C CA . GLU A 1 88 ? 16.702 3.633 0.155 1.00 95.56 88 GLU A CA 1
ATOM 662 C C . GLU A 1 88 ? 15.337 3.243 -0.426 1.00 95.56 88 GLU A C 1
ATOM 664 O O . GLU A 1 88 ? 15.224 2.252 -1.149 1.00 95.56 88 GLU A O 1
ATOM 669 N N . LEU A 1 89 ? 14.298 4.042 -0.159 1.00 97.25 89 LEU A N 1
ATOM 670 C CA . LEU A 1 89 ? 12.979 3.861 -0.768 1.00 97.25 89 LEU A CA 1
ATOM 671 C C . LEU A 1 89 ? 13.015 4.107 -2.281 1.00 97.25 89 LEU A C 1
ATOM 673 O O . LEU A 1 89 ? 12.369 3.374 -3.028 1.00 97.25 89 LEU A O 1
ATOM 677 N N . ALA A 1 90 ? 13.771 5.105 -2.747 1.00 97.75 90 ALA A N 1
ATOM 678 C CA . ALA A 1 90 ? 13.941 5.372 -4.172 1.00 97.75 90 ALA A CA 1
ATOM 679 C C . ALA A 1 90 ? 14.602 4.186 -4.898 1.00 97.75 90 ALA A C 1
ATOM 681 O O . ALA A 1 90 ? 14.099 3.766 -5.943 1.00 97.75 90 ALA A O 1
ATOM 682 N N . TYR A 1 91 ? 15.659 3.603 -4.320 1.00 97.94 91 TYR A N 1
ATOM 683 C CA . TYR A 1 91 ? 16.290 2.385 -4.836 1.00 97.94 91 TYR A CA 1
ATOM 684 C C . TYR A 1 91 ? 15.337 1.185 -4.818 1.00 97.94 91 TYR A C 1
ATOM 686 O O . TYR A 1 91 ? 15.195 0.512 -5.837 1.00 97.94 91 TYR A O 1
ATOM 694 N N . LEU A 1 92 ? 14.616 0.964 -3.711 1.00 98.31 92 LEU A N 1
ATOM 695 C CA . LEU A 1 92 ? 13.624 -0.110 -3.602 1.00 98.31 92 LEU A CA 1
ATOM 696 C C . LEU A 1 92 ? 12.559 -0.025 -4.697 1.00 98.31 92 LEU A C 1
ATOM 698 O O . LEU A 1 92 ? 12.298 -1.007 -5.390 1.00 98.31 92 LEU A O 1
ATOM 702 N N . ILE A 1 93 ? 11.943 1.145 -4.873 1.00 98.50 93 ILE A N 1
ATOM 703 C CA . ILE A 1 93 ? 10.899 1.331 -5.886 1.00 98.50 93 ILE A CA 1
ATOM 704 C C . ILE A 1 93 ? 11.478 1.115 -7.287 1.00 98.50 93 ILE A C 1
ATOM 706 O O . ILE A 1 93 ? 10.829 0.482 -8.119 1.00 98.50 93 ILE A O 1
ATOM 710 N N . PHE A 1 94 ? 12.692 1.608 -7.548 1.00 98.50 94 PHE A N 1
ATOM 711 C CA . PHE A 1 94 ? 13.369 1.419 -8.827 1.00 98.50 94 PHE A CA 1
ATOM 712 C C . PHE A 1 94 ? 13.616 -0.066 -9.140 1.00 98.50 94 PHE A C 1
ATOM 714 O O . PHE A 1 94 ? 13.249 -0.529 -10.223 1.00 98.50 94 PHE A O 1
ATOM 721 N N . ASP A 1 95 ? 14.161 -0.830 -8.191 1.00 98.31 95 ASP A N 1
ATOM 722 C CA . ASP A 1 95 ? 14.448 -2.259 -8.365 1.00 98.31 95 ASP A CA 1
ATOM 723 C C . ASP A 1 95 ? 13.175 -3.091 -8.559 1.00 98.31 95 ASP A C 1
ATOM 725 O O . ASP A 1 95 ? 13.139 -3.996 -9.402 1.00 98.31 95 ASP A O 1
ATOM 729 N N . VAL A 1 96 ? 12.105 -2.763 -7.828 1.00 98.31 96 VAL A N 1
ATOM 730 C CA . VAL A 1 96 ? 10.794 -3.400 -8.011 1.00 98.31 96 VAL A CA 1
ATOM 731 C C . VAL A 1 96 ? 10.231 -3.069 -9.393 1.00 98.31 96 VAL A C 1
ATOM 733 O O . VAL A 1 96 ? 9.802 -3.977 -10.101 1.00 98.31 96 VAL A O 1
ATOM 736 N N . CYS A 1 97 ? 10.304 -1.809 -9.835 1.00 98.19 97 CYS A N 1
ATOM 737 C CA . CYS A 1 97 ? 9.844 -1.405 -11.168 1.00 98.19 97 CYS A CA 1
ATOM 738 C C . CYS A 1 97 ? 10.627 -2.058 -12.311 1.00 98.19 97 CYS A C 1
ATOM 740 O O . CYS A 1 97 ? 10.071 -2.247 -13.390 1.00 98.19 97 CYS A O 1
ATOM 742 N N . LYS A 1 98 ? 11.899 -2.399 -12.087 1.00 97.06 98 LYS A N 1
ATOM 743 C CA . LYS A 1 98 ? 12.722 -3.154 -13.040 1.00 97.06 98 LYS A CA 1
ATOM 744 C C . LYS A 1 98 ? 12.362 -4.644 -13.084 1.00 97.06 98 LYS A C 1
ATOM 746 O O . LYS A 1 98 ? 12.634 -5.307 -14.077 1.00 97.06 98 LYS A O 1
ATOM 751 N N . THR A 1 99 ? 11.810 -5.174 -11.995 1.00 97.00 99 THR A N 1
ATOM 752 C CA . THR A 1 99 ? 11.545 -6.609 -11.813 1.00 97.00 99 THR A CA 1
ATOM 753 C C . THR A 1 99 ? 10.110 -7.001 -12.167 1.00 97.00 99 THR A C 1
ATOM 755 O O . THR A 1 99 ? 9.870 -8.121 -12.619 1.00 97.00 99 THR A O 1
ATOM 758 N N . VAL A 1 100 ? 9.154 -6.103 -11.928 1.00 97.06 100 VAL A N 1
ATOM 759 C CA . VAL A 1 100 ? 7.723 -6.347 -12.120 1.00 97.06 100 VAL A CA 1
ATOM 760 C C . VAL A 1 100 ? 7.241 -5.586 -13.350 1.00 97.06 100 VAL A C 1
ATOM 762 O O . VAL A 1 100 ? 7.327 -4.358 -13.403 1.00 97.06 100 VAL A O 1
ATOM 765 N N . ASP A 1 101 ? 6.689 -6.296 -14.329 1.00 95.44 101 ASP A N 1
ATOM 766 C CA . ASP A 1 101 ? 6.043 -5.696 -15.497 1.00 95.44 101 ASP A CA 1
ATOM 767 C C . ASP A 1 101 ? 4.602 -5.269 -15.190 1.00 95.44 101 ASP A C 1
ATOM 769 O O . ASP A 1 101 ? 4.059 -5.545 -14.121 1.00 95.44 101 ASP A O 1
ATOM 773 N N . LYS A 1 102 ? 3.968 -4.576 -16.141 1.00 96.12 102 LYS A N 1
ATOM 774 C CA . LYS A 1 102 ? 2.591 -4.075 -16.039 1.00 96.12 102 LYS A CA 1
ATOM 775 C C . LYS A 1 102 ? 2.435 -3.007 -14.945 1.00 96.12 102 LYS A C 1
ATOM 777 O O . LYS A 1 102 ? 3.319 -2.153 -14.803 1.00 96.12 102 LYS A O 1
ATOM 782 N N . GLY A 1 103 ? 1.275 -2.964 -14.291 1.00 97.44 103 GLY A N 1
ATOM 783 C CA . GLY A 1 103 ? 0.871 -1.927 -13.351 1.00 97.44 103 GLY A CA 1
ATOM 784 C C . GLY A 1 103 ? 1.424 -2.116 -11.944 1.00 97.44 103 GLY A C 1
ATOM 785 O O . GLY A 1 103 ? 1.208 -3.146 -11.305 1.00 97.44 103 GLY A O 1
ATOM 786 N N . ILE A 1 104 ? 2.094 -1.076 -11.448 1.00 98.44 104 ILE A N 1
ATOM 787 C CA . ILE A 1 104 ? 2.568 -0.968 -10.066 1.00 98.44 104 ILE A CA 1
ATOM 788 C C . ILE A 1 104 ? 1.880 0.225 -9.400 1.00 98.44 104 ILE A C 1
ATOM 790 O O . ILE A 1 104 ? 1.815 1.313 -9.982 1.00 98.44 104 ILE A O 1
ATOM 794 N N . LEU A 1 105 ? 1.385 0.035 -8.180 1.00 98.12 105 LEU A N 1
ATOM 795 C CA . LEU A 1 105 ? 0.820 1.082 -7.332 1.00 98.12 105 LEU A CA 1
ATOM 796 C C . LEU A 1 105 ? 1.734 1.299 -6.126 1.00 98.12 105 LEU A C 1
ATOM 798 O O . LEU A 1 105 ? 2.007 0.368 -5.375 1.00 98.12 105 LEU A O 1
ATOM 802 N N . VAL A 1 106 ? 2.191 2.530 -5.922 1.00 98.44 106 VAL A N 1
ATOM 803 C CA . VAL A 1 106 ? 3.000 2.927 -4.767 1.00 98.44 106 VAL A CA 1
ATOM 804 C C . VAL A 1 106 ? 2.159 3.862 -3.913 1.00 98.44 106 VAL A C 1
ATOM 806 O O . VAL A 1 106 ? 1.863 4.981 -4.330 1.00 98.44 106 VAL A O 1
ATOM 809 N N . PHE A 1 107 ? 1.766 3.411 -2.723 1.00 98.00 107 PHE A N 1
ATOM 810 C CA . PHE A 1 107 ? 0.975 4.202 -1.784 1.00 98.00 107 PHE A CA 1
ATOM 811 C C . PHE A 1 107 ? 1.859 4.822 -0.705 1.00 98.00 107 PHE A C 1
ATOM 813 O O . PHE A 1 107 ? 2.649 4.132 -0.059 1.00 98.00 107 PHE A O 1
ATOM 820 N N . LEU A 1 108 ? 1.714 6.134 -0.508 1.00 96.38 108 LEU A N 1
ATOM 821 C CA . LEU A 1 108 ? 2.461 6.922 0.472 1.00 96.38 108 LEU A CA 1
ATOM 822 C C . LEU A 1 108 ? 1.517 7.725 1.370 1.00 96.38 108 LEU A C 1
ATOM 824 O O . LEU A 1 108 ? 0.377 8.019 1.017 1.00 96.38 108 LEU A O 1
ATOM 828 N N . ALA A 1 109 ? 1.999 8.128 2.546 1.00 93.06 109 ALA A N 1
ATOM 829 C CA . ALA A 1 109 ? 1.176 8.824 3.538 1.00 93.06 109 ALA A CA 1
ATOM 830 C C . ALA A 1 109 ? 0.617 10.183 3.066 1.00 93.06 109 ALA A C 1
ATOM 832 O O . ALA A 1 109 ? -0.431 10.605 3.545 1.00 93.06 109 ALA A O 1
ATOM 833 N N . ASN A 1 110 ? 1.324 10.904 2.187 1.00 92.69 110 ASN A N 1
ATOM 834 C CA . ASN A 1 110 ? 0.906 12.217 1.689 1.00 92.69 110 ASN A CA 1
ATOM 835 C C . ASN A 1 110 ? 1.689 12.641 0.431 1.00 92.69 110 ASN A C 1
ATOM 837 O O . ASN A 1 110 ? 2.729 12.070 0.100 1.00 92.69 110 ASN A O 1
ATOM 841 N N . TYR A 1 111 ? 1.209 13.695 -0.236 1.00 93.00 111 TYR A N 1
ATOM 842 C CA . TYR A 1 111 ? 1.811 14.227 -1.463 1.00 93.00 111 TYR A CA 1
ATOM 843 C C . TYR A 1 11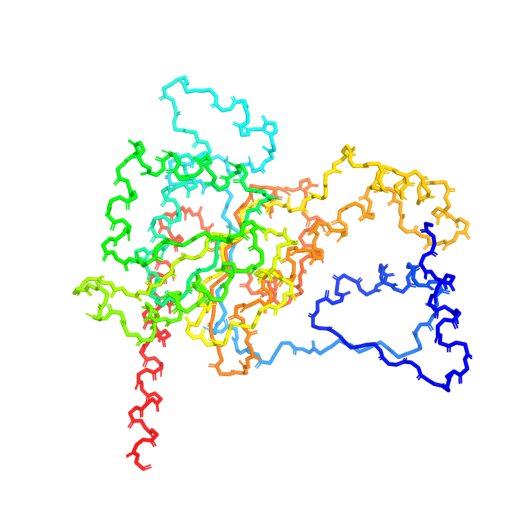1 ? 3.229 14.773 -1.265 1.00 93.00 111 TYR A C 1
ATOM 845 O O . TYR A 1 111 ? 4.043 14.672 -2.175 1.00 93.00 111 TYR A O 1
ATOM 853 N N . ASN A 1 112 ? 3.557 15.321 -0.091 1.00 92.62 112 ASN A N 1
ATOM 854 C CA . ASN A 1 112 ? 4.912 15.818 0.162 1.00 92.62 112 ASN A CA 1
ATOM 855 C C . ASN A 1 112 ? 5.918 14.665 0.162 1.00 92.62 112 ASN A C 1
ATOM 857 O O . ASN A 1 112 ? 7.020 14.814 -0.354 1.00 92.62 112 ASN A O 1
ATOM 861 N N . PHE A 1 113 ? 5.528 13.497 0.679 1.00 94.31 113 PHE A N 1
ATOM 862 C CA . PHE A 1 113 ? 6.379 12.315 0.647 1.00 94.31 113 PHE A CA 1
ATOM 863 C C . PHE A 1 113 ? 6.605 11.810 -0.788 1.00 94.31 113 PHE A C 1
ATOM 865 O O . PHE A 1 113 ? 7.719 11.419 -1.128 1.00 94.31 113 PHE A O 1
ATOM 872 N N . ILE A 1 114 ? 5.596 11.909 -1.664 1.00 96.00 114 ILE A N 1
ATOM 873 C CA . ILE A 1 114 ? 5.776 11.651 -3.103 1.00 96.00 114 ILE A CA 1
ATOM 874 C C . ILE A 1 114 ? 6.843 12.588 -3.680 1.00 96.00 114 ILE A C 1
ATOM 876 O O . ILE A 1 114 ? 7.756 12.125 -4.360 1.00 96.00 114 ILE A O 1
ATOM 880 N N . GLU A 1 115 ? 6.771 13.890 -3.390 1.00 95.56 115 GLU A N 1
ATOM 881 C CA . GLU A 1 115 ? 7.768 14.851 -3.882 1.00 95.56 115 GLU A CA 1
ATOM 882 C C . GLU A 1 115 ? 9.181 14.559 -3.358 1.00 95.56 115 GLU A C 1
ATOM 884 O O . GLU A 1 115 ? 10.135 14.624 -4.130 1.00 95.56 115 GLU A O 1
ATOM 889 N N . LEU A 1 116 ? 9.330 14.164 -2.087 1.00 94.56 116 LEU A N 1
ATOM 890 C CA . LEU A 1 116 ? 10.627 13.762 -1.526 1.00 94.56 116 LEU A CA 1
ATOM 891 C C . LEU A 1 116 ? 11.244 12.584 -2.292 1.00 94.56 11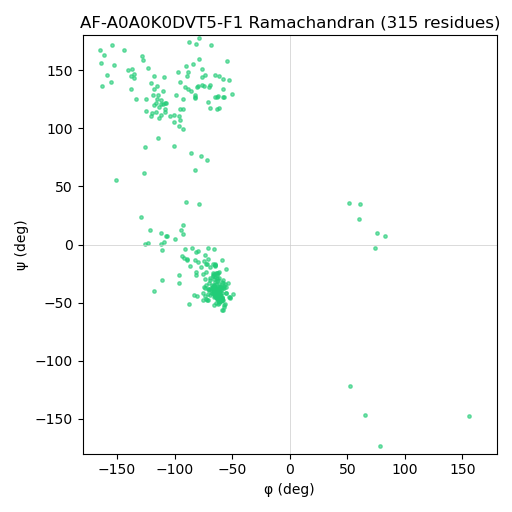6 LEU A C 1
ATOM 893 O O . LEU A 1 116 ? 12.418 12.636 -2.659 1.00 94.56 116 LEU A O 1
ATOM 897 N N . ILE A 1 117 ? 10.450 11.548 -2.576 1.00 96.50 117 ILE A N 1
ATOM 898 C CA . ILE A 1 117 ? 10.907 10.375 -3.331 1.00 96.50 117 ILE A CA 1
ATOM 899 C C . ILE A 1 117 ? 11.270 10.756 -4.768 1.00 96.50 117 ILE A C 1
ATOM 901 O O . ILE A 1 117 ? 12.311 10.337 -5.263 1.00 96.50 117 ILE A O 1
ATOM 905 N N . PHE A 1 118 ? 10.463 11.587 -5.433 1.00 97.44 118 PHE A N 1
ATOM 906 C CA . PHE A 1 118 ? 10.763 12.047 -6.793 1.00 97.44 118 PHE A CA 1
ATOM 907 C C . PHE A 1 118 ? 12.057 12.855 -6.851 1.00 97.44 118 PHE A C 1
ATOM 909 O O . PHE A 1 118 ? 12.888 12.602 -7.721 1.00 97.44 118 PHE A O 1
ATOM 916 N N . ASN A 1 119 ? 12.246 13.793 -5.922 1.00 96.25 119 ASN A N 1
ATOM 917 C CA . ASN A 1 119 ? 13.463 14.596 -5.844 1.00 96.25 119 ASN A CA 1
ATOM 918 C C . ASN A 1 119 ? 14.693 13.710 -5.620 1.00 96.25 119 ASN A C 1
ATOM 920 O O . ASN A 1 119 ? 15.693 13.885 -6.312 1.00 96.25 119 ASN A O 1
ATOM 924 N N . SER A 1 120 ? 14.588 12.712 -4.737 1.00 95.25 120 SER A N 1
ATOM 925 C CA . SER A 1 120 ? 15.648 11.725 -4.509 1.00 95.25 120 SER A CA 1
ATOM 926 C C . SER A 1 120 ? 15.931 10.874 -5.754 1.00 95.25 120 SER A C 1
ATOM 928 O O . SER A 1 120 ? 17.078 10.734 -6.169 1.00 95.25 120 SER A O 1
ATOM 930 N N . MET A 1 121 ? 14.901 10.370 -6.439 1.00 97.50 121 MET A N 1
ATOM 931 C CA . MET A 1 121 ? 15.080 9.620 -7.689 1.00 97.50 121 MET A CA 1
ATOM 932 C C . MET A 1 121 ? 15.734 10.459 -8.793 1.00 97.50 121 MET A C 1
ATOM 934 O O . MET A 1 121 ? 16.466 9.917 -9.620 1.00 97.50 121 MET A O 1
ATOM 938 N N . ILE A 1 122 ? 15.454 11.764 -8.847 1.00 97.56 122 ILE A N 1
ATOM 939 C CA . ILE A 1 122 ? 16.078 12.681 -9.805 1.00 97.56 122 ILE A CA 1
ATOM 940 C C . ILE A 1 122 ? 17.544 12.9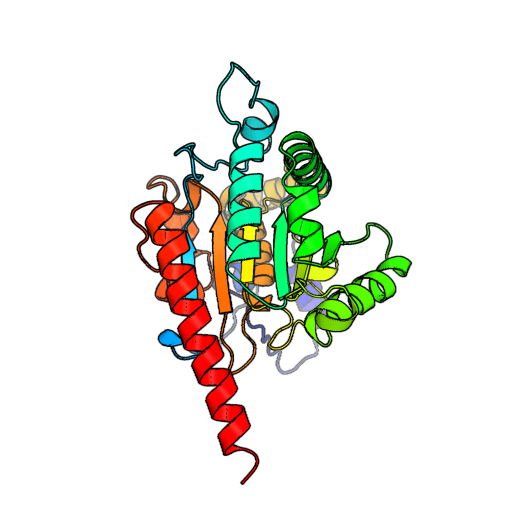18 -9.433 1.00 97.56 122 ILE A C 1
ATOM 942 O O . ILE A 1 122 ? 18.400 12.783 -10.305 1.00 97.56 122 ILE A O 1
ATOM 946 N N . SER A 1 123 ? 17.850 13.215 -8.164 1.00 95.50 123 SER A N 1
ATOM 947 C CA . SER A 1 123 ? 19.227 13.465 -7.715 1.00 95.50 123 SER A CA 1
ATOM 948 C C . SER A 1 123 ? 20.126 12.237 -7.860 1.00 95.50 123 SER A C 1
ATOM 950 O O . SER A 1 123 ? 21.297 12.375 -8.195 1.00 95.50 123 SER A O 1
ATOM 952 N N . LEU A 1 124 ? 19.572 11.037 -7.666 1.00 95.62 124 LEU A N 1
ATOM 953 C CA . LEU A 1 124 ? 20.264 9.762 -7.869 1.00 95.62 124 LEU A CA 1
ATOM 954 C C . LEU A 1 124 ? 20.334 9.328 -9.348 1.00 95.62 124 LEU A C 1
ATOM 956 O O . LEU A 1 124 ? 20.920 8.296 -9.660 1.00 95.62 124 LEU A O 1
ATOM 960 N N . GLY A 1 125 ? 19.691 10.053 -10.272 1.00 97.19 125 GLY A N 1
ATOM 961 C CA . GLY A 1 125 ? 19.620 9.690 -11.695 1.00 97.19 125 GLY A CA 1
ATOM 962 C C . GLY A 1 125 ? 18.673 8.525 -12.032 1.00 97.19 125 GLY A C 1
ATOM 963 O O . GLY A 1 125 ? 18.451 8.237 -13.210 1.00 97.19 125 GLY A O 1
ATOM 964 N N . LEU A 1 126 ? 18.046 7.899 -11.031 1.00 97.88 126 LEU A N 1
ATOM 965 C CA . LEU A 1 126 ? 17.121 6.768 -11.182 1.00 97.88 126 LEU A CA 1
ATOM 966 C C . LEU A 1 126 ? 15.883 7.122 -12.011 1.00 97.88 126 LEU A C 1
ATOM 968 O O . LEU A 1 126 ? 15.417 6.311 -12.806 1.00 97.88 126 LEU A O 1
ATOM 972 N N . MET A 1 127 ? 15.360 8.345 -11.871 1.00 98.00 127 MET A N 1
ATOM 973 C CA . MET A 1 127 ? 14.146 8.783 -12.574 1.00 98.00 127 MET A CA 1
ATOM 974 C C . MET A 1 127 ? 14.303 8.725 -14.101 1.00 98.00 127 MET A C 1
ATOM 976 O O . MET A 1 127 ? 13.352 8.396 -14.811 1.00 98.00 127 MET A O 1
ATOM 980 N N . LYS A 1 128 ? 15.501 9.034 -14.620 1.00 96.38 128 LYS A N 1
ATOM 981 C CA . LYS A 1 128 ? 15.783 8.996 -16.062 1.00 96.38 128 LYS A CA 1
ATOM 982 C C . LYS A 1 128 ? 15.702 7.570 -16.598 1.00 96.38 128 LYS A C 1
ATOM 984 O O . LYS A 1 128 ? 15.084 7.352 -17.634 1.00 96.38 128 LYS A O 1
ATOM 989 N N . GLU A 1 129 ? 16.298 6.616 -15.890 1.00 95.94 129 GLU A N 1
ATOM 990 C CA . GLU A 1 129 ? 16.256 5.201 -16.267 1.00 95.94 129 GLU A CA 1
ATOM 991 C C . GLU A 1 129 ? 14.856 4.610 -16.066 1.00 95.94 129 GLU A C 1
ATOM 993 O O . GLU A 1 129 ? 14.360 3.889 -16.929 1.00 95.94 129 GLU A O 1
ATOM 998 N N . LEU A 1 130 ? 14.168 4.992 -14.987 1.00 96.94 130 LEU A N 1
ATOM 999 C CA . LEU A 1 130 ? 12.816 4.525 -14.693 1.00 96.94 130 LEU A CA 1
ATOM 1000 C C . LEU A 1 130 ? 11.832 4.911 -15.802 1.00 96.94 130 LEU A C 1
ATOM 1002 O O . LEU A 1 130 ? 11.065 4.068 -16.256 1.00 96.94 130 LEU A O 1
ATOM 1006 N N . LYS A 1 131 ? 11.907 6.153 -16.299 1.00 96.69 131 LYS A N 1
ATOM 1007 C CA . LYS A 1 131 ? 11.060 6.645 -17.399 1.00 96.69 131 LYS A CA 1
ATOM 1008 C C . LYS A 1 131 ? 11.287 5.938 -18.737 1.00 96.69 131 LYS A C 1
ATOM 1010 O O . LYS A 1 131 ? 10.428 6.034 -19.607 1.00 96.69 131 LYS A O 1
ATOM 1015 N N . LYS A 1 132 ? 12.413 5.238 -18.928 1.00 94.56 132 LYS A N 1
ATOM 1016 C CA . LYS A 1 132 ? 12.611 4.395 -20.119 1.00 94.56 132 LYS A CA 1
ATOM 1017 C C . LYS A 1 132 ? 11.771 3.123 -20.038 1.00 94.56 132 LYS A C 1
ATOM 1019 O O . LYS A 1 132 ? 11.258 2.682 -21.058 1.00 94.56 132 LYS A O 1
ATOM 1024 N N . MET A 1 133 ? 11.647 2.557 -18.835 1.00 95.69 133 MET A N 1
ATOM 1025 C CA . MET A 1 133 ? 11.022 1.253 -18.585 1.00 95.69 133 MET A CA 1
ATOM 1026 C C . MET A 1 133 ? 9.548 1.354 -18.173 1.00 95.69 133 MET A C 1
ATOM 1028 O O . MET A 1 133 ? 8.789 0.411 -18.373 1.00 95.69 133 MET A O 1
ATOM 1032 N N . LYS A 1 134 ? 9.124 2.475 -17.581 1.00 97.75 134 LYS A N 1
ATOM 1033 C CA . LYS A 1 134 ? 7.764 2.676 -17.069 1.00 97.75 134 LYS A CA 1
ATOM 1034 C C . LYS A 1 134 ? 7.240 4.064 -17.410 1.00 97.75 134 LYS A C 1
ATOM 1036 O O . LYS A 1 134 ? 7.967 5.052 -17.307 1.00 97.75 134 LYS A O 1
ATOM 1041 N N . SER A 1 135 ? 5.941 4.162 -17.686 1.00 97.81 135 SER A N 1
ATOM 1042 C CA . SER A 1 135 ? 5.232 5.436 -17.524 1.00 97.81 135 SER A CA 1
ATOM 1043 C C . SER A 1 135 ? 5.129 5.751 -16.027 1.00 97.81 135 SER A C 1
ATOM 1045 O O . SER A 1 135 ? 4.559 4.974 -15.260 1.00 97.81 135 SER A O 1
ATOM 1047 N N . VAL A 1 136 ? 5.746 6.855 -15.597 1.00 98.12 136 VAL A N 1
ATOM 1048 C CA . VAL A 1 136 ? 5.825 7.263 -14.187 1.00 98.12 136 VAL A CA 1
ATOM 1049 C C . VAL A 1 136 ? 4.793 8.350 -13.918 1.00 98.12 136 VAL A C 1
ATOM 1051 O O . VAL A 1 136 ? 4.940 9.474 -14.399 1.00 98.12 136 VAL A O 1
ATOM 1054 N N . LEU A 1 137 ? 3.770 8.023 -13.131 1.00 97.81 137 LEU A N 1
ATOM 1055 C CA . LEU A 1 137 ? 2.602 8.872 -12.911 1.00 97.81 137 LEU A CA 1
ATOM 1056 C C . LEU A 1 137 ? 2.399 9.184 -11.430 1.00 97.81 137 LEU A C 1
ATOM 1058 O O . LEU A 1 137 ? 2.777 8.410 -10.550 1.00 97.81 137 LEU A O 1
ATOM 1062 N N . LYS A 1 138 ? 1.785 10.336 -11.161 1.00 96.94 138 LYS A N 1
ATOM 1063 C CA . LYS A 1 138 ? 1.364 10.758 -9.824 1.00 96.94 138 LYS A CA 1
ATOM 1064 C C . LYS A 1 138 ? -0.145 10.913 -9.800 1.00 96.94 138 LYS A C 1
ATOM 1066 O O . LYS A 1 138 ? -0.734 11.404 -10.762 1.00 96.94 138 LYS A O 1
ATOM 1071 N N . GLU A 1 139 ? -0.747 10.586 -8.669 1.00 94.00 139 GLU A N 1
ATOM 1072 C CA . GLU A 1 139 ? -2.129 10.934 -8.393 1.00 94.00 139 GLU A CA 1
ATOM 1073 C C . GLU A 1 139 ? -2.320 12.462 -8.467 1.00 94.00 139 GLU A C 1
ATOM 1075 O O . GLU A 1 139 ? -1.601 13.212 -7.793 1.00 94.00 139 GLU A O 1
ATOM 1080 N N . PRO A 1 140 ? -3.284 12.956 -9.263 1.00 91.75 140 PRO A N 1
ATOM 1081 C CA . PRO A 1 140 ? -3.521 14.383 -9.363 1.00 91.75 140 PRO A CA 1
ATOM 1082 C C . PRO A 1 140 ? -4.268 14.915 -8.138 1.00 91.75 140 PRO A C 1
ATOM 1084 O O . PRO A 1 140 ? -5.286 14.369 -7.690 1.00 91.75 140 PRO A O 1
ATOM 1087 N N . LYS A 1 141 ? -3.822 16.075 -7.641 1.00 87.19 141 LYS A N 1
ATOM 1088 C CA . LYS A 1 141 ? -4.503 16.793 -6.550 1.00 87.19 141 LYS A CA 1
ATOM 1089 C C . LYS A 1 141 ? -5.916 17.217 -6.963 1.00 87.19 141 LYS A C 1
ATOM 1091 O O . LYS A 1 141 ? -6.857 17.085 -6.182 1.00 87.19 141 LYS A O 1
ATOM 1096 N N . LYS A 1 142 ? -6.107 17.647 -8.215 1.00 85.75 142 LYS A N 1
ATOM 1097 C CA . LYS A 1 142 ? -7.415 18.056 -8.759 1.00 85.75 142 LYS A CA 1
ATOM 1098 C C . LYS A 1 142 ? -8.165 16.872 -9.376 1.00 85.75 142 LYS A C 1
ATOM 1100 O O . LYS A 1 142 ? -7.556 15.920 -9.845 1.00 85.75 142 LYS A O 1
ATOM 1105 N N . GLY A 1 143 ? -9.494 16.854 -9.261 1.00 81.56 143 GLY A N 1
ATOM 1106 C CA . GLY A 1 143 ? -10.325 15.728 -9.724 1.00 81.56 143 GLY A CA 1
ATOM 1107 C C . GLY A 1 143 ? -10.387 15.601 -11.248 1.00 81.56 143 GLY A C 1
ATOM 1108 O O . GLY A 1 143 ? -10.300 14.501 -11.772 1.00 81.56 143 GLY A O 1
ATOM 1109 N N . ASN A 1 144 ? -10.441 16.730 -11.952 1.00 88.50 144 ASN A N 1
ATOM 1110 C CA . ASN A 1 144 ? -10.571 16.814 -13.410 1.00 88.50 144 ASN A CA 1
ATOM 1111 C C . ASN A 1 144 ? -9.372 16.258 -14.205 1.00 88.50 144 ASN A C 1
ATOM 1113 O O . ASN A 1 144 ? -9.492 16.001 -15.396 1.00 88.50 144 ASN A O 1
ATOM 1117 N N . GLU A 1 145 ? -8.212 16.088 -13.572 1.00 90.75 145 GLU A N 1
ATOM 1118 C CA . GLU A 1 145 ? -7.017 15.517 -14.207 1.00 90.75 145 GLU A CA 1
ATOM 1119 C C . GLU A 1 145 ? -6.952 13.987 -14.074 1.00 90.75 145 GLU A C 1
ATOM 1121 O O . GLU A 1 145 ? -6.142 13.347 -14.747 1.00 90.75 145 GLU A O 1
ATOM 1126 N N . LEU A 1 146 ? -7.796 13.391 -13.222 1.00 91.25 146 LEU A N 1
ATOM 1127 C CA . LEU A 1 146 ? -7.734 11.969 -12.888 1.00 91.25 146 LEU A CA 1
ATOM 1128 C C . LEU A 1 146 ? -7.937 11.078 -14.113 1.00 91.25 146 LEU A C 1
ATOM 1130 O O . LEU A 1 146 ? -7.136 10.174 -14.335 1.00 91.25 146 LEU A O 1
ATOM 1134 N N . ASP A 1 147 ? -8.940 11.369 -14.940 1.00 92.19 147 ASP A N 1
ATOM 1135 C CA . ASP A 1 147 ? -9.244 10.557 -16.122 1.00 92.19 147 ASP A CA 1
ATOM 1136 C C . ASP A 1 147 ? -8.088 10.554 -17.122 1.00 92.19 147 ASP A C 1
ATOM 1138 O O . ASP A 1 147 ? -7.717 9.508 -17.654 1.00 92.19 147 ASP A O 1
ATOM 1142 N N . ARG A 1 148 ? -7.451 11.713 -17.327 1.00 94.88 148 ARG A N 1
ATOM 1143 C CA . ARG A 1 148 ? -6.277 11.833 -18.199 1.00 94.88 148 ARG A CA 1
ATOM 1144 C C . ARG A 1 148 ? -5.126 10.964 -17.693 1.00 94.88 148 ARG A C 1
ATOM 1146 O O . ARG A 1 148 ? -4.562 10.198 -18.472 1.00 94.88 148 ARG A O 1
ATOM 1153 N N . VAL A 1 149 ? -4.790 11.076 -16.408 1.00 95.94 149 VAL A N 1
ATOM 1154 C CA . VAL A 1 149 ? -3.691 10.313 -15.797 1.00 95.94 149 VAL A CA 1
ATOM 1155 C C . VAL A 1 149 ? -3.998 8.810 -15.817 1.00 95.94 149 VAL A C 1
ATOM 1157 O O . VAL A 1 149 ? -3.135 8.003 -16.157 1.00 95.94 149 VAL A O 1
ATOM 1160 N N . MET A 1 150 ? -5.242 8.415 -15.537 1.00 95.00 150 MET A N 1
ATOM 1161 C CA . MET A 1 150 ? -5.666 7.015 -15.592 1.00 95.00 150 MET A CA 1
ATOM 1162 C C . MET A 1 150 ? -5.643 6.442 -17.010 1.00 95.00 150 MET A C 1
ATOM 1164 O O . MET A 1 150 ? -5.280 5.279 -17.191 1.00 95.00 150 MET A O 1
ATOM 1168 N N . ASN A 1 151 ? -5.992 7.235 -18.022 1.00 95.19 151 ASN A N 1
ATOM 1169 C CA . ASN A 1 151 ? -5.886 6.819 -19.419 1.00 95.19 151 ASN A CA 1
ATOM 1170 C C . ASN A 1 151 ? -4.427 6.606 -19.830 1.00 95.19 151 ASN A C 1
ATOM 1172 O O . ASN A 1 151 ? -4.123 5.625 -20.508 1.00 95.19 151 ASN A O 1
ATOM 1176 N N . GLU A 1 152 ? -3.513 7.465 -19.376 1.00 96.25 152 GLU A N 1
ATOM 1177 C CA . GLU A 1 152 ? -2.080 7.276 -19.603 1.00 96.25 152 GLU A CA 1
ATOM 1178 C C . GLU A 1 152 ? -1.560 5.999 -18.928 1.00 96.25 152 GLU A C 1
ATOM 1180 O O . GLU A 1 152 ? -0.890 5.196 -19.580 1.00 96.25 152 GLU A O 1
ATOM 1185 N N . TYR A 1 153 ? -1.954 5.763 -17.671 1.00 97.44 153 TYR A N 1
ATOM 1186 C CA . TYR A 1 153 ? -1.614 4.553 -16.920 1.00 97.44 153 TYR A CA 1
ATOM 1187 C C . TYR A 1 153 ? -2.085 3.286 -17.645 1.00 97.44 153 TYR A C 1
ATOM 1189 O O . TYR A 1 153 ? -1.295 2.385 -17.927 1.00 97.44 153 TYR A O 1
ATOM 1197 N N . LYS A 1 154 ? -3.368 3.245 -18.029 1.00 96.44 154 LYS A N 1
ATOM 1198 C CA . LYS A 1 154 ? -3.967 2.119 -18.761 1.00 96.44 154 LYS A CA 1
ATOM 1199 C C . LYS A 1 154 ? -3.287 1.890 -20.110 1.00 96.44 154 LYS A C 1
ATOM 1201 O O . LYS A 1 154 ? -3.021 0.744 -20.467 1.00 96.44 154 LYS A O 1
ATOM 1206 N N . ARG A 1 155 ? -2.987 2.960 -20.854 1.00 96.19 155 ARG A N 1
ATOM 1207 C CA . ARG A 1 155 ? -2.323 2.877 -22.164 1.00 96.19 155 ARG A CA 1
ATOM 1208 C C . ARG A 1 155 ? -0.937 2.255 -22.049 1.00 96.19 155 ARG A C 1
ATOM 1210 O O . ARG A 1 155 ? -0.617 1.368 -22.831 1.00 96.19 155 ARG A O 1
ATOM 1217 N N . ALA A 1 156 ? -0.147 2.682 -21.068 1.00 97.19 156 ALA A N 1
ATOM 1218 C CA . ALA A 1 156 ? 1.199 2.162 -20.860 1.00 97.19 156 ALA A CA 1
ATOM 1219 C C . ALA A 1 156 ? 1.223 0.686 -20.427 1.00 97.19 156 ALA A C 1
ATOM 1221 O O . ALA A 1 156 ? 2.193 -0.008 -20.707 1.00 97.19 156 ALA A O 1
ATOM 1222 N N . ILE A 1 157 ? 0.157 0.190 -19.793 1.00 96.62 157 ILE A N 1
ATOM 1223 C CA . ILE A 1 157 ? 0.032 -1.220 -19.391 1.00 96.62 157 ILE A CA 1
ATOM 1224 C C . ILE A 1 157 ? -0.472 -2.100 -20.537 1.00 96.62 157 ILE A C 1
ATOM 1226 O O . ILE A 1 157 ? 0.053 -3.195 -20.740 1.00 96.62 157 ILE A O 1
ATOM 1230 N N . LYS A 1 158 ? -1.480 -1.633 -21.285 1.00 95.50 158 LYS A N 1
ATOM 1231 C CA . LYS A 1 158 ? -2.063 -2.392 -22.403 1.00 95.50 158 LYS A CA 1
ATOM 1232 C C . LYS A 1 158 ? -1.147 -2.420 -23.624 1.00 95.50 158 LYS A C 1
ATOM 1234 O O . LYS A 1 158 ? -0.959 -3.477 -24.210 1.00 95.50 158 LYS A O 1
ATOM 1239 N N . ASN A 1 159 ? -0.559 -1.275 -23.973 1.00 94.00 159 ASN A N 1
ATOM 1240 C CA . ASN A 1 159 ? 0.252 -1.093 -25.178 1.00 94.00 159 ASN A CA 1
ATOM 1241 C C . ASN A 1 159 ? 1.634 -0.501 -24.837 1.00 94.00 159 ASN A C 1
ATOM 1243 O O . ASN A 1 159 ? 1.956 0.604 -25.285 1.00 94.00 159 ASN A O 1
ATOM 1247 N N . PRO A 1 160 ? 2.466 -1.197 -24.042 1.00 93.62 160 PRO A N 1
ATOM 1248 C CA . PRO A 1 160 ? 3.758 -0.669 -23.606 1.00 93.62 160 PRO A CA 1
ATOM 1249 C C . PRO A 1 160 ? 4.688 -0.327 -24.782 1.00 93.62 160 PRO A C 1
ATOM 1251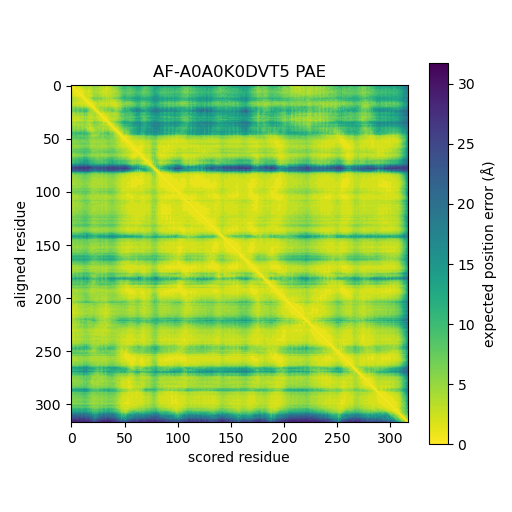 O O . PRO A 1 160 ? 5.337 0.718 -24.761 1.00 93.62 160 PRO A O 1
ATOM 1254 N N . SER A 1 161 ? 4.666 -1.126 -25.854 1.00 91.62 161 SER A N 1
ATOM 1255 C CA . SER A 1 161 ? 5.467 -0.915 -27.071 1.00 91.62 161 SER A CA 1
ATOM 1256 C C . SER A 1 161 ? 5.174 0.402 -27.801 1.00 91.62 161 SER A C 1
ATOM 1258 O O . SER A 1 161 ? 6.038 0.912 -28.509 1.00 91.62 161 SER A O 1
ATOM 1260 N N . GLN A 1 162 ? 3.983 0.985 -27.611 1.00 90.88 162 GLN A N 1
ATOM 1261 C CA . GLN A 1 162 ? 3.627 2.300 -28.162 1.00 90.88 162 GLN A CA 1
ATOM 1262 C C . GLN A 1 162 ? 4.199 3.467 -27.342 1.00 90.88 162 GLN A C 1
ATOM 1264 O O . GLN A 1 162 ? 4.190 4.604 -27.811 1.00 90.88 162 GLN A O 1
ATOM 1269 N N . ILE A 1 163 ? 4.654 3.219 -26.110 1.00 90.50 163 ILE A N 1
ATOM 1270 C CA . ILE A 1 163 ? 5.271 4.234 -25.248 1.00 90.50 163 ILE A CA 1
ATOM 1271 C C . ILE A 1 163 ? 6.773 4.311 -25.522 1.00 90.50 163 ILE A C 1
ATOM 1273 O O . ILE A 1 163 ? 7.306 5.394 -25.755 1.00 90.50 163 ILE A O 1
ATOM 1277 N N . SER A 1 164 ? 7.456 3.166 -25.489 1.00 90.56 164 SER A N 1
ATOM 1278 C CA . SER A 1 164 ? 8.860 3.022 -25.880 1.00 90.56 164 SER A CA 1
ATOM 1279 C C . SER A 1 164 ? 9.170 1.545 -26.153 1.00 90.56 164 SER A C 1
ATOM 1281 O O . SER A 1 164 ? 8.447 0.660 -25.694 1.00 90.56 164 SER A O 1
ATOM 1283 N N . SER A 1 165 ? 10.274 1.260 -26.850 1.00 91.06 165 SER A N 1
ATOM 1284 C CA . SER A 1 165 ? 10.727 -0.116 -27.108 1.00 91.06 165 SER A CA 1
ATOM 1285 C C . SER A 1 165 ? 11.131 -0.885 -25.845 1.00 91.06 165 SER A C 1
ATOM 1287 O O . SER A 1 165 ? 11.208 -2.109 -25.876 1.00 91.06 165 SER A O 1
ATOM 1289 N N . THR A 1 166 ? 11.398 -0.183 -24.742 1.00 93.62 166 THR A N 1
ATOM 1290 C CA . THR A 1 166 ? 11.835 -0.760 -23.463 1.00 93.62 166 THR A CA 1
ATOM 1291 C C . THR A 1 166 ? 10.794 -0.624 -22.354 1.00 93.62 166 THR A C 1
ATOM 1293 O O . THR A 1 166 ? 11.043 -1.056 -21.229 1.00 93.62 166 THR A O 1
ATOM 1296 N N . CYS A 1 167 ? 9.639 -0.022 -22.643 1.00 95.88 167 CYS A N 1
ATOM 1297 C CA . CYS A 1 167 ? 8.561 0.130 -21.682 1.00 95.88 167 CYS A CA 1
ATOM 1298 C C . CYS A 1 167 ? 7.949 -1.239 -21.381 1.00 95.88 167 CYS A C 1
ATOM 1300 O O . CYS A 1 167 ? 7.691 -2.019 -22.294 1.00 95.88 167 CYS A O 1
ATOM 1302 N N . THR A 1 168 ? 7.672 -1.516 -20.109 1.00 96.38 168 THR A N 1
ATOM 1303 C CA . THR A 1 168 ? 7.006 -2.753 -19.683 1.00 96.38 168 THR A CA 1
ATOM 1304 C C . THR A 1 168 ? 5.722 -2.500 -18.898 1.00 96.38 168 THR A C 1
ATOM 1306 O O . THR A 1 168 ? 5.075 -3.441 -18.444 1.00 96.38 168 THR A O 1
ATOM 1309 N N . GLY A 1 169 ? 5.327 -1.239 -18.702 1.00 97.25 169 GLY A N 1
ATOM 1310 C CA . GLY A 1 169 ? 4.103 -0.890 -17.984 1.00 97.25 169 GLY A CA 1
ATOM 1311 C C . GLY A 1 169 ? 4.127 0.509 -17.380 1.00 97.25 169 GLY A C 1
ATOM 1312 O O . GLY A 1 169 ? 4.743 1.434 -17.913 1.00 97.25 169 GLY A O 1
ATOM 1313 N N . ALA A 1 170 ? 3.464 0.665 -16.236 1.00 98.25 170 ALA A N 1
ATOM 1314 C CA . ALA A 1 170 ? 3.341 1.949 -15.560 1.00 98.25 170 ALA A CA 1
ATOM 1315 C C . ALA A 1 170 ? 3.451 1.814 -14.043 1.00 98.25 170 ALA A C 1
ATOM 1317 O O . ALA A 1 170 ? 3.044 0.813 -13.457 1.00 98.25 170 ALA A O 1
ATOM 1318 N N . VAL A 1 171 ? 3.962 2.866 -13.409 1.00 98.50 171 VAL A N 1
ATOM 1319 C CA . VAL A 1 171 ? 3.989 3.020 -11.955 1.00 98.50 171 VAL A CA 1
ATOM 1320 C C . VAL A 1 171 ? 3.193 4.261 -11.568 1.00 98.50 171 VAL A C 1
ATOM 1322 O O . VAL A 1 171 ? 3.408 5.345 -12.111 1.00 98.50 171 VAL A O 1
ATOM 1325 N N . MET A 1 172 ? 2.258 4.093 -10.636 1.00 98.00 172 MET A N 1
ATOM 1326 C CA . MET A 1 172 ? 1.425 5.165 -10.101 1.00 98.00 172 MET A CA 1
ATOM 1327 C C . MET A 1 172 ? 1.794 5.432 -8.648 1.00 98.00 172 MET A C 1
ATOM 1329 O O . MET A 1 172 ? 1.656 4.552 -7.802 1.00 98.00 172 MET A O 1
ATOM 1333 N N . PHE A 1 173 ? 2.198 6.661 -8.350 1.00 98.25 173 PHE A N 1
ATOM 1334 C CA . PHE A 1 173 ? 2.398 7.135 -6.987 1.00 98.25 173 PHE A CA 1
ATOM 1335 C C . PHE A 1 173 ? 1.117 7.797 -6.494 1.00 98.25 173 PHE A C 1
ATOM 1337 O O . PHE A 1 173 ? 0.697 8.818 -7.038 1.00 98.25 173 PHE A O 1
ATOM 1344 N N . ALA A 1 174 ? 0.508 7.227 -5.464 1.00 96.50 174 ALA A N 1
ATOM 1345 C CA . ALA A 1 174 ? -0.754 7.679 -4.898 1.00 96.50 174 ALA A CA 1
ATOM 1346 C C . ALA A 1 174 ? -0.637 7.878 -3.388 1.00 96.50 174 ALA A C 1
ATOM 1348 O O . ALA A 1 174 ? 0.283 7.364 -2.743 1.00 96.50 174 ALA A O 1
ATOM 1349 N N . VAL A 1 175 ? -1.577 8.623 -2.813 1.00 95.00 175 VAL A N 1
ATOM 1350 C CA . VAL A 1 175 ? -1.679 8.737 -1.360 1.00 95.00 175 VAL A CA 1
ATOM 1351 C C . VAL A 1 175 ? -2.718 7.770 -0.808 1.00 95.00 175 VAL A C 1
ATOM 1353 O O . VAL A 1 175 ? -3.721 7.464 -1.454 1.00 95.00 175 VAL A O 1
ATOM 1356 N N . PHE A 1 176 ? -2.497 7.287 0.412 1.00 94.06 176 PHE A N 1
ATOM 1357 C CA . PHE A 1 176 ? -3.570 6.628 1.154 1.00 94.06 176 PHE A CA 1
ATOM 1358 C C . PHE A 1 176 ? -4.713 7.618 1.399 1.00 94.06 176 PHE A C 1
ATOM 1360 O O . PHE A 1 176 ? -4.460 8.799 1.643 1.00 94.06 176 PHE A O 1
ATOM 1367 N N . ARG A 1 177 ? -5.961 7.132 1.375 1.00 89.25 177 ARG A N 1
ATOM 1368 C CA . ARG A 1 177 ? -7.178 7.968 1.450 1.00 89.25 177 ARG A CA 1
ATOM 1369 C C . ARG A 1 177 ? -7.282 8.984 0.303 1.00 89.25 177 ARG A C 1
ATOM 1371 O O . ARG A 1 177 ? -7.915 10.029 0.425 1.00 89.25 177 ARG A O 1
ATOM 1378 N N . GLY A 1 178 ? -6.583 8.704 -0.794 1.00 87.38 178 GLY A N 1
ATOM 1379 C CA . GLY A 1 178 ? -6.698 9.404 -2.060 1.00 87.38 178 GLY A CA 1
ATOM 1380 C C . GLY A 1 178 ? -7.794 8.802 -2.934 1.00 87.38 178 GLY A C 1
ATOM 1381 O O . GLY A 1 178 ? -8.349 7.732 -2.655 1.00 87.38 178 GLY A O 1
ATOM 1382 N N . LYS A 1 179 ? -8.043 9.465 -4.061 1.00 86.69 179 LYS A N 1
ATOM 1383 C CA . LYS A 1 179 ? -9.013 9.050 -5.081 1.00 86.69 179 LYS A CA 1
ATOM 1384 C C . LYS A 1 179 ? -8.665 7.666 -5.624 1.00 86.69 179 LYS A C 1
ATOM 1386 O O . LYS A 1 179 ? -9.544 6.821 -5.774 1.00 86.69 179 LYS A O 1
ATOM 1391 N N . ILE A 1 180 ? -7.373 7.421 -5.855 1.00 86.31 180 ILE A N 1
ATOM 1392 C CA . ILE A 1 180 ? -6.857 6.143 -6.357 1.00 86.31 180 ILE A CA 1
ATOM 1393 C C . ILE A 1 180 ? -7.063 5.010 -5.341 1.00 86.31 180 ILE A C 1
ATOM 1395 O O . ILE A 1 180 ? -7.346 3.882 -5.738 1.00 86.31 180 ILE A O 1
ATOM 1399 N N . SER A 1 181 ? -6.975 5.291 -4.036 1.00 81.81 181 SER A N 1
ATOM 1400 C CA . SER A 1 181 ? -7.118 4.261 -2.997 1.00 81.81 181 SER A CA 1
ATOM 1401 C C . SER A 1 181 ? -8.564 3.893 -2.648 1.00 81.81 181 SER A C 1
ATOM 1403 O O . SER A 1 181 ? -8.788 2.786 -2.159 1.00 81.81 181 SER A O 1
ATOM 1405 N N . GLU A 1 182 ? -9.543 4.775 -2.890 1.00 76.88 182 GLU A N 1
ATOM 1406 C CA . GLU A 1 182 ? -10.924 4.591 -2.409 1.00 76.88 182 GLU A CA 1
ATOM 1407 C C . GLU A 1 182 ? -11.941 4.303 -3.528 1.00 76.88 182 GLU A C 1
ATOM 1409 O O . GLU A 1 182 ? -12.871 3.533 -3.294 1.00 76.88 182 GLU A O 1
ATOM 1414 N N . GLY A 1 183 ? -11.745 4.815 -4.752 1.00 68.81 183 GLY A N 1
ATOM 1415 C CA . GLY A 1 183 ? -12.804 4.825 -5.778 1.00 68.81 183 GLY A CA 1
ATOM 1416 C C . GLY A 1 183 ? -12.471 4.193 -7.130 1.00 68.81 183 GLY A C 1
ATOM 1417 O O . GLY A 1 183 ? -13.317 4.216 -8.019 1.00 68.81 183 GLY A O 1
ATOM 1418 N N . ILE A 1 184 ? -11.262 3.656 -7.317 1.00 82.75 184 ILE A N 1
ATOM 1419 C CA . ILE A 1 184 ? -10.824 3.143 -8.621 1.00 82.75 184 ILE A CA 1
ATOM 1420 C C . ILE A 1 184 ? -10.587 1.639 -8.563 1.00 82.75 184 ILE A C 1
ATOM 1422 O O . ILE A 1 184 ? -9.991 1.097 -7.621 1.00 82.75 184 ILE A O 1
ATOM 1426 N N . ASP A 1 185 ? -11.075 0.970 -9.600 1.00 83.69 185 ASP A N 1
ATOM 1427 C CA . ASP A 1 185 ? -10.836 -0.442 -9.818 1.00 83.69 185 ASP A CA 1
ATOM 1428 C C . ASP A 1 185 ? -9.583 -0.665 -10.672 1.00 83.69 185 ASP A C 1
ATOM 1430 O O . ASP A 1 185 ? -9.354 0.019 -11.673 1.00 83.69 185 ASP A O 1
ATOM 1434 N N . PHE A 1 186 ? -8.768 -1.626 -10.247 1.00 88.06 186 PHE A N 1
ATOM 1435 C CA . PHE A 1 186 ? -7.528 -2.024 -10.910 1.00 88.06 186 PHE A CA 1
ATOM 1436 C C . PHE A 1 186 ? -7.596 -3.533 -11.160 1.00 88.06 186 PHE A C 1
ATOM 1438 O O . PHE A 1 186 ? -7.148 -4.297 -10.305 1.00 88.06 186 PHE A O 1
ATOM 1445 N N . PRO A 1 187 ? -8.234 -3.966 -12.258 1.00 88.00 187 PRO A N 1
ATOM 1446 C CA . PRO A 1 187 ? -8.289 -5.373 -12.631 1.00 88.00 187 PRO A CA 1
ATOM 1447 C C . PRO A 1 187 ? -6.964 -5.859 -13.230 1.00 88.00 187 PRO A C 1
ATOM 1449 O O . PRO A 1 187 ? -6.304 -5.128 -13.978 1.00 88.00 187 PRO A O 1
ATOM 1452 N N . ASP A 1 188 ? -6.609 -7.106 -12.927 1.00 88.88 188 ASP A N 1
ATOM 1453 C CA . ASP A 1 188 ? -5.544 -7.872 -13.578 1.00 88.88 188 ASP A CA 1
ATOM 1454 C C . ASP A 1 188 ? -4.190 -7.130 -13.630 1.00 88.88 188 ASP A C 1
ATOM 1456 O O . ASP A 1 188 ? -3.628 -6.690 -12.623 1.00 88.88 188 ASP A O 1
ATOM 1460 N N . ASP A 1 189 ? -3.672 -6.934 -14.845 1.00 94.50 189 ASP A N 1
ATOM 1461 C CA . ASP A 1 189 ? -2.412 -6.264 -15.149 1.00 94.50 189 ASP A CA 1
ATOM 1462 C C . ASP A 1 189 ? -2.341 -4.818 -14.641 1.00 94.50 189 ASP A C 1
ATOM 1464 O O . ASP A 1 189 ? -1.255 -4.234 -14.605 1.00 94.50 189 ASP A O 1
ATOM 1468 N N . MET A 1 190 ? -3.466 -4.216 -14.242 1.00 94.75 190 MET A N 1
ATOM 1469 C CA . MET A 1 190 ? -3.486 -2.855 -13.720 1.00 94.75 190 MET A CA 1
ATOM 1470 C C . MET A 1 190 ? -2.883 -2.718 -12.317 1.00 94.75 190 MET A C 1
ATOM 1472 O O . MET A 1 190 ? -2.563 -1.595 -11.941 1.00 94.75 190 MET A O 1
ATOM 1476 N N . ALA A 1 191 ? -2.714 -3.798 -11.547 1.00 94.81 191 ALA A N 1
ATOM 1477 C CA . ALA A 1 191 ? -2.108 -3.736 -10.213 1.00 94.81 191 ALA A CA 1
ATOM 1478 C C . ALA A 1 191 ? -1.379 -5.035 -9.826 1.00 94.81 191 ALA A C 1
ATOM 1480 O O . ALA A 1 191 ? -1.628 -5.600 -8.763 1.00 94.81 191 ALA A O 1
ATOM 1481 N N . ARG A 1 192 ? -0.418 -5.482 -10.648 1.00 96.56 192 ARG A N 1
ATOM 1482 C CA . ARG A 1 192 ? 0.428 -6.659 -10.349 1.00 96.56 192 ARG A CA 1
ATOM 1483 C C . ARG A 1 192 ? 1.303 -6.482 -9.115 1.00 96.56 192 ARG A C 1
ATOM 1485 O O . ARG A 1 192 ? 1.692 -7.470 -8.496 1.00 96.56 192 ARG A O 1
ATOM 1492 N N . CYS A 1 193 ? 1.612 -5.241 -8.742 1.00 97.69 193 CYS A N 1
ATOM 1493 C CA . CYS A 1 193 ? 2.302 -4.953 -7.493 1.00 97.69 193 CYS A CA 1
ATOM 1494 C C . CYS A 1 193 ? 1.715 -3.741 -6.770 1.00 97.69 193 CYS A C 1
ATOM 1496 O O . CYS A 1 193 ? 1.523 -2.678 -7.360 1.00 97.69 193 CYS A O 1
ATOM 1498 N N . VAL A 1 194 ? 1.495 -3.895 -5.467 1.00 97.56 194 VAL A N 1
ATOM 1499 C CA . VAL A 1 194 ? 1.185 -2.821 -4.528 1.00 97.56 194 VAL A CA 1
ATOM 1500 C C . VAL A 1 194 ? 2.343 -2.676 -3.543 1.00 97.56 194 VAL A C 1
ATOM 1502 O O . VAL A 1 194 ? 2.647 -3.588 -2.773 1.00 97.56 194 VAL A O 1
ATOM 1505 N N . ILE A 1 195 ? 2.972 -1.504 -3.541 1.00 98.38 195 ILE A N 1
ATOM 1506 C CA . ILE A 1 195 ? 4.008 -1.110 -2.587 1.00 98.38 195 ILE A CA 1
ATOM 1507 C C . ILE A 1 195 ? 3.377 -0.147 -1.583 1.00 98.38 195 ILE A C 1
ATOM 1509 O O . ILE A 1 195 ? 3.037 0.987 -1.917 1.00 98.38 195 ILE A O 1
ATOM 1513 N N . SER A 1 196 ? 3.218 -0.595 -0.343 1.00 97.25 196 SER A N 1
ATOM 1514 C CA . SER A 1 196 ? 2.727 0.228 0.758 1.00 97.25 196 SER A CA 1
ATOM 1515 C C . SER A 1 196 ? 3.901 0.808 1.535 1.00 97.25 196 SER A C 1
ATOM 1517 O O . SER A 1 196 ? 4.548 0.083 2.290 1.00 97.25 196 SER A O 1
ATOM 1519 N N . ILE A 1 197 ? 4.156 2.108 1.394 1.00 97.50 197 ILE A N 1
ATOM 1520 C CA . ILE A 1 197 ? 5.257 2.790 2.081 1.00 97.50 197 ILE A CA 1
ATOM 1521 C C . ILE A 1 197 ? 4.747 3.453 3.358 1.00 97.50 197 ILE A C 1
ATOM 1523 O O . ILE A 1 197 ? 4.030 4.458 3.332 1.00 97.50 197 ILE A O 1
ATOM 1527 N N . GLY A 1 198 ? 5.177 2.899 4.489 1.00 95.06 198 GLY A N 1
ATOM 1528 C CA . GLY A 1 198 ? 4.783 3.340 5.816 1.00 95.06 198 GLY A CA 1
ATOM 1529 C C . GLY A 1 198 ? 3.398 2.879 6.259 1.00 95.06 198 GLY A C 1
ATOM 1530 O O . GLY A 1 198 ? 2.722 2.085 5.607 1.00 95.06 198 GLY A O 1
ATOM 1531 N N . ILE A 1 199 ? 2.986 3.403 7.415 1.00 93.69 199 ILE A N 1
ATOM 1532 C CA . ILE A 1 199 ? 1.674 3.156 8.024 1.00 93.69 199 ILE A CA 1
ATOM 1533 C C . ILE A 1 199 ? 0.860 4.458 7.938 1.00 93.69 199 ILE A C 1
ATOM 1535 O O . ILE A 1 199 ? 1.306 5.471 8.492 1.00 93.69 199 ILE A O 1
ATOM 1539 N N . PRO A 1 200 ? -0.314 4.471 7.278 1.00 94.12 200 PRO A N 1
ATOM 1540 C CA . PRO A 1 200 ? -1.052 5.694 6.956 1.00 94.12 200 PRO A CA 1
ATOM 1541 C C . PRO A 1 200 ? -1.909 6.201 8.117 1.00 94.12 200 PRO A C 1
ATOM 1543 O O . PRO A 1 200 ? -3.144 6.262 8.056 1.00 94.12 200 PRO A O 1
ATOM 1546 N N . TYR A 1 201 ? -1.232 6.579 9.197 1.00 92.50 201 TYR A N 1
ATOM 1547 C CA . TYR A 1 201 ? -1.865 7.250 10.321 1.00 92.50 201 TYR A CA 1
ATOM 1548 C C . TYR A 1 201 ? -2.542 8.553 9.868 1.00 92.50 201 TYR A C 1
ATOM 1550 O O . TYR A 1 201 ? -1.928 9.331 9.130 1.00 92.50 201 TYR A O 1
ATOM 1558 N N . PRO A 1 202 ? -3.791 8.817 10.302 1.00 91.56 202 PRO A N 1
ATOM 1559 C CA . PRO A 1 202 ? -4.420 10.119 10.108 1.00 91.56 202 PRO A CA 1
ATOM 1560 C C . PRO A 1 202 ? -3.551 11.246 10.675 1.00 91.56 202 PRO A C 1
ATOM 1562 O O . PRO A 1 202 ? -2.742 11.024 11.572 1.00 91.56 202 PRO A O 1
ATOM 1565 N N . ASN A 1 203 ? -3.731 12.478 10.202 1.00 90.25 203 ASN A N 1
ATOM 1566 C CA . ASN A 1 203 ? -2.994 13.604 10.766 1.00 90.25 203 ASN A CA 1
ATOM 1567 C C . ASN A 1 203 ? -3.376 13.808 12.244 1.00 90.25 203 ASN A C 1
ATOM 1569 O O . ASN A 1 203 ? -4.512 14.151 12.558 1.00 90.25 203 ASN A O 1
ATOM 1573 N N . TYR A 1 204 ? -2.409 13.635 13.149 1.00 87.94 204 TYR A N 1
ATOM 1574 C CA . TYR A 1 204 ? -2.604 13.788 14.594 1.00 87.94 204 TYR A CA 1
ATOM 1575 C C . TYR A 1 204 ? -3.124 15.185 14.978 1.00 87.94 204 TYR A C 1
ATOM 1577 O O . TYR A 1 204 ? -3.861 15.314 15.955 1.00 87.94 204 TYR A O 1
ATOM 1585 N N . GLY A 1 205 ? -2.721 16.219 14.228 1.00 89.38 205 GLY A N 1
ATOM 1586 C CA . GLY A 1 205 ? -3.093 17.616 14.467 1.00 89.38 205 GLY A CA 1
ATOM 1587 C C . GLY A 1 205 ? -4.429 18.036 13.853 1.00 89.38 205 GLY A C 1
ATOM 1588 O O . GLY A 1 205 ? -4.839 19.177 14.048 1.00 89.38 205 GLY A O 1
ATOM 1589 N N . ASP A 1 206 ? -5.103 17.152 13.114 1.00 92.94 206 ASP A N 1
ATOM 1590 C CA . ASP A 1 206 ? -6.430 17.432 12.570 1.00 92.94 206 ASP A CA 1
ATOM 1591 C C . ASP A 1 206 ? -7.449 17.597 13.720 1.00 92.94 206 ASP A C 1
ATOM 1593 O O . ASP A 1 206 ? -7.542 16.706 14.577 1.00 92.94 206 ASP A O 1
ATOM 1597 N N . PRO A 1 207 ? -8.215 18.707 13.769 1.00 94.88 207 PRO A N 1
ATOM 1598 C CA . PRO A 1 207 ? -9.193 18.939 14.827 1.00 94.88 207 PRO A CA 1
ATOM 1599 C C . PRO A 1 207 ? -10.218 17.808 14.971 1.00 94.88 207 PRO A C 1
ATOM 1601 O O . PRO A 1 207 ? -10.501 17.396 16.091 1.00 94.88 207 PRO A O 1
ATOM 1604 N N . GLN A 1 208 ? -10.733 17.245 13.875 1.00 93.19 208 GLN A N 1
ATOM 1605 C CA . GLN A 1 208 ? -11.725 16.167 13.931 1.00 93.19 208 GLN A CA 1
ATOM 1606 C C . GLN A 1 208 ? -11.120 14.884 14.505 1.00 93.19 208 GLN A C 1
ATOM 1608 O O . GLN A 1 208 ? -11.737 14.229 15.346 1.00 93.19 208 GLN A O 1
ATOM 1613 N N . ILE A 1 209 ? -9.889 14.550 14.102 1.00 93.81 209 ILE A N 1
ATOM 1614 C CA . ILE A 1 209 ? -9.151 13.397 14.641 1.00 93.81 209 ILE A CA 1
ATOM 1615 C C . ILE A 1 209 ? -8.876 13.587 16.132 1.00 93.81 209 ILE A C 1
ATOM 1617 O O . ILE A 1 209 ? -9.037 12.652 16.920 1.00 93.81 209 ILE A O 1
ATOM 1621 N N . ARG A 1 210 ? -8.474 14.792 16.547 1.00 94.56 210 ARG A N 1
ATOM 1622 C CA . ARG A 1 210 ? -8.242 15.112 17.958 1.00 94.56 210 ARG A CA 1
ATOM 1623 C C . ARG A 1 210 ? -9.520 14.974 18.779 1.00 94.56 210 ARG A C 1
ATOM 1625 O O . ARG A 1 210 ? -9.514 14.245 19.768 1.00 94.56 210 ARG A O 1
ATOM 1632 N N . GLU A 1 211 ? -10.610 15.599 18.348 1.00 95.19 211 GLU A N 1
ATOM 1633 C CA . GLU A 1 211 ? -11.865 15.563 19.096 1.00 95.19 211 GLU A CA 1
ATOM 1634 C C . GLU A 1 211 ? -12.486 14.160 19.134 1.00 95.19 211 GLU A C 1
ATOM 1636 O O . GLU A 1 211 ? -12.968 13.730 20.182 1.00 95.19 211 GLU A O 1
ATOM 1641 N N . LYS A 1 212 ? -12.413 13.383 18.043 1.00 93.50 212 LYS A N 1
ATOM 1642 C CA . LYS A 1 212 ? -12.885 11.988 18.041 1.00 93.50 212 LYS A CA 1
ATOM 1643 C C . LYS A 1 212 ? -12.071 11.106 18.990 1.00 93.50 212 LYS A C 1
ATOM 1645 O O . LYS A 1 212 ? -12.649 10.282 19.694 1.00 93.50 212 LYS A O 1
ATOM 1650 N N . ARG A 1 213 ? -10.753 11.297 19.075 1.00 94.56 213 ARG A N 1
ATOM 1651 C CA . ARG A 1 213 ? -9.914 10.577 20.048 1.00 94.56 213 ARG A CA 1
ATOM 1652 C C . ARG A 1 213 ? -10.223 10.951 21.488 1.00 94.56 213 ARG A C 1
ATOM 1654 O O . ARG A 1 213 ? -10.320 10.053 22.320 1.00 94.56 213 ARG A O 1
ATOM 1661 N N . ASN A 1 214 ? -10.413 12.239 21.771 1.00 94.44 214 ASN A N 1
ATOM 1662 C CA . ASN A 1 214 ? -10.832 12.707 23.093 1.00 94.44 214 ASN A CA 1
ATOM 1663 C C . ASN A 1 214 ? -12.181 12.089 23.478 1.00 94.44 214 ASN A C 1
ATOM 1665 O O . ASN A 1 214 ? -12.326 11.543 24.568 1.00 94.44 214 ASN A O 1
ATOM 1669 N N . TYR A 1 215 ? -13.139 12.092 22.548 1.00 93.38 215 TYR A N 1
ATOM 1670 C CA . TYR A 1 215 ? -14.440 11.457 22.727 1.00 93.38 215 TYR A CA 1
ATOM 1671 C C . TYR A 1 215 ? -14.311 9.962 23.045 1.00 93.38 215 TYR A C 1
ATOM 1673 O O . TYR A 1 215 ? -14.814 9.496 24.064 1.00 93.38 215 TYR A O 1
ATOM 1681 N N . ASN A 1 216 ? -13.591 9.209 22.213 1.00 92.50 216 ASN A N 1
ATOM 1682 C CA . ASN A 1 216 ? -13.383 7.781 22.428 1.00 92.50 216 ASN A CA 1
ATOM 1683 C C . ASN A 1 216 ? -12.665 7.506 23.762 1.00 92.50 216 ASN A C 1
ATOM 1685 O O . ASN A 1 216 ? -13.038 6.573 24.461 1.00 92.50 216 ASN A O 1
ATOM 1689 N N . GLN A 1 217 ? -11.702 8.337 24.171 1.00 94.12 217 GLN A N 1
ATOM 1690 C CA . GLN A 1 217 ? -11.024 8.192 25.463 1.00 94.12 217 GLN A CA 1
ATOM 1691 C C . GLN A 1 217 ? -11.968 8.388 26.656 1.00 94.12 217 GLN A C 1
ATOM 1693 O O . GLN A 1 217 ? -11.865 7.656 27.638 1.00 94.12 217 GLN A O 1
ATOM 1698 N N . LEU A 1 218 ? -12.874 9.364 26.576 1.00 94.12 218 LEU A N 1
ATOM 1699 C CA . LEU A 1 218 ? -13.836 9.657 27.640 1.00 94.12 218 LEU A CA 1
ATOM 1700 C C . LEU A 1 218 ? -14.915 8.573 27.751 1.00 94.12 218 LEU A C 1
ATOM 1702 O O . LEU A 1 218 ? -15.319 8.214 28.854 1.00 94.12 218 LEU A O 1
ATOM 1706 N N . PHE A 1 219 ? -15.365 8.033 26.615 1.00 89.75 219 PHE A N 1
ATOM 1707 C CA . PHE A 1 219 ? -16.539 7.161 26.555 1.00 89.75 219 PHE A CA 1
ATOM 1708 C C . PHE A 1 219 ? -16.234 5.681 26.273 1.00 89.75 219 PHE A C 1
ATOM 1710 O O . PHE A 1 219 ? -17.176 4.890 26.209 1.00 89.75 219 PHE A O 1
ATOM 1717 N N . CYS A 1 220 ? -14.963 5.268 26.154 1.00 89.25 220 CYS A N 1
ATOM 1718 C CA . CYS A 1 220 ? -14.583 3.883 25.822 1.00 89.25 220 CYS A CA 1
ATOM 1719 C C . CYS A 1 220 ? -15.244 2.841 26.730 1.00 89.25 220 CYS A C 1
ATOM 1721 O O . CYS A 1 220 ? -15.823 1.877 26.238 1.00 89.25 220 CYS A O 1
ATOM 1723 N N . LYS A 1 221 ? -15.252 3.069 28.049 1.00 88.00 221 LYS A N 1
ATOM 1724 C CA . LYS A 1 221 ? -15.858 2.144 29.019 1.00 88.00 221 LYS A CA 1
ATOM 1725 C C . LYS A 1 221 ? -17.385 2.157 28.969 1.00 88.00 221 LYS A C 1
ATOM 1727 O O . LYS A 1 221 ? -18.002 1.099 28.942 1.00 88.00 221 LYS A O 1
ATOM 1732 N N . GLN A 1 222 ? -17.992 3.346 28.945 1.00 86.75 222 GLN A N 1
ATOM 1733 C CA . GLN A 1 222 ? -19.450 3.499 29.014 1.00 86.75 222 GLN A CA 1
ATOM 1734 C C . GLN A 1 222 ? -20.143 2.985 27.748 1.00 86.75 222 GLN A C 1
ATOM 1736 O O . GLN A 1 222 ? -21.205 2.376 27.826 1.00 86.75 222 GLN A O 1
ATOM 1741 N N . LYS A 1 223 ? -19.544 3.241 26.583 1.00 82.75 223 LYS A N 1
ATOM 1742 C CA . LYS A 1 223 ? -20.128 2.941 25.273 1.00 82.75 223 LYS A CA 1
ATOM 1743 C C . LYS A 1 223 ? -19.478 1.750 24.569 1.00 82.75 223 LYS A C 1
ATOM 1745 O O . LYS A 1 223 ? -19.785 1.508 23.409 1.00 82.75 223 LYS A O 1
ATOM 1750 N N . LYS A 1 224 ? -18.582 1.021 25.250 1.00 84.31 224 LYS A N 1
ATOM 1751 C CA . LYS A 1 224 ? -17.785 -0.079 24.675 1.00 84.31 224 LYS A CA 1
ATOM 1752 C C . LYS A 1 224 ? -17.051 0.332 23.384 1.00 84.31 224 LYS A C 1
ATOM 1754 O O . LYS A 1 224 ? -16.936 -0.457 22.452 1.00 84.31 224 LYS A O 1
ATOM 1759 N N . LEU A 1 225 ? -16.583 1.580 23.320 1.00 85.94 225 LEU A N 1
ATOM 1760 C CA . LEU A 1 225 ? -15.812 2.091 22.183 1.00 85.94 225 LEU A CA 1
ATOM 1761 C C . LEU A 1 225 ? -14.337 1.721 22.337 1.00 85.94 225 LEU A C 1
ATOM 1763 O O . LEU A 1 225 ? -13.830 1.595 23.453 1.00 85.94 225 LEU A O 1
ATOM 1767 N N . LEU A 1 226 ? -13.630 1.654 21.211 1.00 87.31 226 LEU A N 1
ATOM 1768 C CA . LEU A 1 226 ? -12.171 1.609 21.210 1.00 87.31 226 LEU A CA 1
ATOM 1769 C C . LEU A 1 226 ? -11.590 2.829 21.923 1.00 87.31 226 LEU A C 1
ATOM 1771 O O . LEU A 1 226 ? -12.082 3.947 21.738 1.00 87.31 226 LEU A O 1
ATOM 1775 N N . ASN A 1 227 ? -10.505 2.637 22.673 1.00 91.31 227 ASN A N 1
ATOM 1776 C CA . ASN A 1 227 ? -9.793 3.767 23.264 1.00 91.31 227 ASN A CA 1
ATOM 1777 C C . ASN A 1 227 ? -9.093 4.624 22.188 1.00 91.31 227 ASN A C 1
ATOM 1779 O O . ASN A 1 227 ? -9.023 4.255 21.013 1.00 91.31 227 ASN A O 1
ATOM 1783 N N . SER A 1 228 ? -8.560 5.784 22.585 1.00 91.81 228 SER A N 1
ATOM 1784 C CA . SER A 1 228 ? -7.918 6.734 21.660 1.00 91.81 228 SER A CA 1
ATOM 1785 C C . SER A 1 228 ? -6.824 6.097 20.787 1.00 91.81 228 SER A C 1
ATOM 1787 O O . SER A 1 228 ? -6.796 6.312 19.572 1.00 91.81 228 SER A O 1
ATOM 1789 N N . SER A 1 229 ? -5.948 5.285 21.388 1.00 90.62 229 SER A N 1
ATOM 1790 C CA . SER A 1 229 ? -4.822 4.645 20.697 1.00 90.62 229 SER A CA 1
ATOM 1791 C C . SER A 1 229 ? -5.296 3.544 19.749 1.00 90.62 229 SER A C 1
ATOM 1793 O O . SER A 1 229 ? -4.926 3.527 18.575 1.00 90.62 229 SER A O 1
ATOM 1795 N N . GLU A 1 230 ? -6.176 2.662 20.224 1.00 89.81 230 GLU A N 1
ATOM 1796 C CA . GLU A 1 230 ? -6.752 1.570 19.430 1.00 89.81 230 GLU A CA 1
ATOM 1797 C C . GLU A 1 230 ? -7.529 2.088 18.223 1.00 89.81 230 GLU A C 1
ATOM 1799 O O . GLU A 1 230 ? -7.339 1.604 17.105 1.00 89.81 230 GLU A O 1
ATOM 1804 N N . TRP A 1 231 ? -8.371 3.105 18.430 1.00 91.25 231 TRP A N 1
ATOM 1805 C CA . TRP A 1 231 ? -9.130 3.728 17.354 1.00 91.25 231 TRP A CA 1
ATOM 1806 C C . TRP A 1 231 ? -8.195 4.346 16.313 1.00 91.25 231 TRP A C 1
ATOM 1808 O O . TRP A 1 231 ? -8.352 4.103 15.116 1.00 91.25 231 TRP A O 1
ATOM 1818 N N . TYR A 1 232 ? -7.183 5.097 16.756 1.00 92.38 232 TYR A N 1
ATOM 1819 C CA . TYR A 1 232 ? -6.234 5.762 15.864 1.00 92.38 232 TYR A CA 1
ATOM 1820 C C . TYR A 1 232 ? -5.426 4.765 15.021 1.00 92.38 232 TYR A C 1
ATOM 1822 O O . TYR A 1 232 ? -5.274 4.964 13.813 1.00 92.38 232 TYR A O 1
ATOM 1830 N N . LYS A 1 233 ? -4.981 3.656 15.627 1.00 90.88 233 LYS A N 1
ATOM 1831 C CA . LYS A 1 233 ? -4.345 2.542 14.908 1.00 90.88 233 LYS A CA 1
ATOM 1832 C C . LYS A 1 233 ? -5.305 1.889 13.919 1.00 90.88 233 LYS A C 1
ATOM 1834 O O . LYS A 1 233 ? -4.967 1.751 12.746 1.00 90.88 233 LYS A O 1
ATOM 1839 N N . THR A 1 234 ? -6.533 1.592 14.344 1.00 89.50 234 THR A N 1
ATOM 1840 C CA . THR A 1 234 ? -7.569 1.004 13.479 1.00 89.50 234 THR A CA 1
ATOM 1841 C C . THR A 1 234 ? -7.814 1.856 12.235 1.00 89.50 234 THR A C 1
ATOM 1843 O O . THR A 1 234 ? -7.915 1.320 11.132 1.00 89.50 234 THR A O 1
ATOM 1846 N N . GLN A 1 235 ? -7.849 3.188 12.370 1.00 91.00 235 GLN A N 1
ATOM 1847 C CA . GLN A 1 235 ? -7.981 4.068 11.210 1.00 91.00 235 GLN A CA 1
ATOM 1848 C C . GLN A 1 235 ? -6.837 3.867 10.216 1.00 91.00 235 GLN A C 1
ATOM 1850 O O . GLN A 1 235 ? -7.097 3.773 9.015 1.00 91.00 235 GLN A O 1
ATOM 1855 N N . ALA A 1 236 ? -5.590 3.793 10.685 1.00 92.50 236 ALA A N 1
ATOM 1856 C CA . ALA A 1 236 ? -4.432 3.591 9.821 1.00 92.50 236 ALA A CA 1
ATOM 1857 C C . ALA A 1 236 ? -4.510 2.256 9.065 1.00 92.50 236 ALA A C 1
ATOM 1859 O O . ALA A 1 236 ? -4.389 2.225 7.841 1.00 92.50 236 ALA A O 1
ATOM 1860 N N . PHE A 1 237 ? -4.802 1.161 9.767 1.00 91.56 237 PHE A N 1
ATOM 1861 C CA . PHE A 1 237 ? -4.873 -0.165 9.153 1.00 91.56 237 PHE A CA 1
ATOM 1862 C C . PHE A 1 237 ? -6.068 -0.342 8.212 1.00 91.56 237 PHE A C 1
ATOM 1864 O O . PHE A 1 237 ? -5.948 -1.054 7.219 1.00 91.56 237 PHE A O 1
ATOM 1871 N N . ARG A 1 238 ? -7.186 0.365 8.429 1.00 89.56 238 ARG A N 1
ATOM 1872 C CA . ARG A 1 238 ? -8.290 0.411 7.452 1.00 89.56 238 ARG A CA 1
ATOM 1873 C C . ARG A 1 238 ? -7.839 0.998 6.113 1.00 89.56 238 ARG A C 1
ATOM 1875 O O . ARG A 1 238 ? -8.075 0.382 5.078 1.00 89.56 238 ARG A O 1
ATOM 1882 N N . ALA A 1 239 ? -7.143 2.137 6.130 1.00 91.94 239 ALA A N 1
ATOM 1883 C CA . ALA A 1 239 ? -6.622 2.753 4.906 1.00 91.94 239 ALA A CA 1
ATOM 1884 C C . ALA A 1 239 ? -5.531 1.896 4.242 1.00 91.94 239 ALA A C 1
ATOM 1886 O O . ALA A 1 239 ? -5.494 1.787 3.018 1.00 91.94 239 ALA A O 1
ATOM 1887 N N . LEU A 1 240 ? -4.682 1.244 5.044 1.00 93.38 240 LEU A N 1
ATOM 1888 C CA . LEU A 1 240 ? -3.710 0.270 4.551 1.00 93.38 240 LEU A CA 1
ATOM 1889 C C . LEU A 1 240 ? -4.420 -0.881 3.822 1.00 93.38 240 LEU A C 1
ATOM 1891 O O . LEU A 1 240 ? -4.171 -1.102 2.644 1.00 93.38 240 LEU A O 1
ATOM 1895 N N . ASN A 1 241 ? -5.354 -1.565 4.486 1.00 91.06 241 ASN A N 1
ATOM 1896 C CA . ASN A 1 241 ? -6.078 -2.712 3.932 1.00 91.06 241 ASN A CA 1
ATOM 1897 C C . ASN A 1 241 ? -6.842 -2.369 2.643 1.00 91.06 241 ASN A C 1
ATOM 1899 O O . ASN A 1 241 ? -6.853 -3.173 1.712 1.00 91.06 241 ASN A O 1
ATOM 1903 N N . GLN A 1 242 ? -7.426 -1.171 2.554 1.00 89.62 242 GLN A N 1
ATOM 1904 C CA . GLN A 1 242 ? -8.068 -0.682 1.327 1.00 89.62 242 GLN A CA 1
ATOM 1905 C C . GLN A 1 242 ? -7.091 -0.543 0.155 1.00 89.62 242 GLN A C 1
ATOM 1907 O O . GLN A 1 242 ? -7.450 -0.862 -0.978 1.00 89.62 242 GLN A O 1
ATOM 1912 N N . ALA A 1 243 ? -5.862 -0.095 0.414 1.00 91.56 243 ALA A N 1
ATOM 1913 C CA . ALA A 1 243 ? -4.820 -0.007 -0.603 1.00 91.56 243 ALA A CA 1
ATOM 1914 C C . ALA A 1 243 ? -4.314 -1.398 -1.026 1.00 91.56 243 ALA A C 1
ATOM 1916 O O . ALA A 1 243 ? -4.172 -1.666 -2.218 1.00 91.56 243 ALA A O 1
ATOM 1917 N N . LEU A 1 244 ? -4.104 -2.312 -0.069 1.00 91.38 244 LEU A N 1
ATOM 1918 C CA . LEU A 1 244 ? -3.636 -3.678 -0.351 1.00 91.38 244 LEU A CA 1
ATOM 1919 C C . LEU A 1 244 ? -4.651 -4.489 -1.168 1.00 91.38 244 LEU A C 1
ATOM 1921 O O . LEU A 1 244 ? -4.271 -5.249 -2.057 1.00 91.38 244 LEU A O 1
ATOM 1925 N N . GLY A 1 245 ? -5.946 -4.290 -0.906 1.00 87.31 245 GLY A N 1
ATOM 1926 C CA . GLY A 1 245 ? -7.039 -4.952 -1.621 1.00 87.31 245 GLY A CA 1
ATOM 1927 C C . GLY A 1 245 ? -7.165 -4.575 -3.101 1.00 87.31 245 GLY A C 1
ATOM 1928 O O . GLY A 1 245 ? -8.002 -5.142 -3.794 1.00 87.31 245 GLY A O 1
ATOM 1929 N N . ARG A 1 246 ? -6.350 -3.640 -3.613 1.00 86.44 246 ARG A N 1
ATOM 1930 C CA . ARG A 1 246 ? -6.359 -3.256 -5.034 1.00 86.44 246 ARG A CA 1
ATOM 1931 C C . ARG A 1 246 ? -5.659 -4.265 -5.942 1.00 86.44 246 ARG A C 1
ATOM 1933 O O . ARG A 1 246 ? -5.916 -4.231 -7.138 1.00 86.44 246 ARG A O 1
ATOM 1940 N N . CYS A 1 247 ? -4.810 -5.122 -5.371 1.00 85.94 247 CYS A N 1
ATOM 1941 C CA . CYS A 1 247 ? -3.909 -6.016 -6.099 1.00 85.94 247 CYS A CA 1
ATOM 1942 C C . CYS A 1 247 ? -4.566 -7.306 -6.613 1.00 85.94 247 CYS A C 1
ATOM 1944 O O . CYS A 1 247 ? -4.061 -7.889 -7.560 1.00 85.94 247 CYS A O 1
ATOM 1946 N N . LEU A 1 248 ? -5.637 -7.782 -5.966 1.00 86.38 248 LEU A N 1
ATOM 1947 C CA . LEU A 1 248 ? -6.206 -9.112 -6.202 1.00 86.38 248 LEU A CA 1
ATOM 1948 C C . LEU A 1 248 ? -7.728 -9.045 -6.348 1.00 86.38 248 LEU A C 1
ATOM 1950 O O . LEU A 1 248 ? -8.405 -8.546 -5.445 1.00 86.38 248 LEU A O 1
ATOM 1954 N N . ARG A 1 249 ? -8.274 -9.569 -7.453 1.00 82.81 249 ARG A N 1
ATOM 1955 C CA . ARG A 1 249 ? -9.710 -9.439 -7.781 1.00 82.81 249 ARG A CA 1
ATOM 1956 C C . ARG A 1 249 ? -10.488 -10.739 -7.865 1.00 82.81 249 ARG A C 1
ATOM 1958 O O . ARG A 1 249 ? -11.631 -10.787 -7.416 1.00 82.81 249 ARG A O 1
ATOM 1965 N N . HIS A 1 250 ? -9.902 -11.787 -8.429 1.00 86.69 250 HIS A N 1
ATOM 1966 C CA . HIS A 1 250 ? -10.601 -13.050 -8.662 1.00 86.69 250 HIS A CA 1
ATOM 1967 C C . HIS A 1 250 ? -9.683 -14.255 -8.473 1.00 86.69 250 HIS A C 1
ATOM 1969 O O . HIS A 1 250 ? -8.468 -14.115 -8.449 1.00 86.69 250 HIS A O 1
ATOM 1975 N N . ARG A 1 251 ? -10.255 -15.464 -8.404 1.00 87.19 251 ARG A N 1
ATOM 1976 C CA . ARG A 1 251 ? -9.528 -16.721 -8.122 1.00 87.19 251 ARG A CA 1
ATOM 1977 C C . ARG A 1 251 ? -8.347 -17.049 -9.052 1.00 87.19 251 ARG A C 1
ATOM 1979 O O . ARG A 1 251 ? -7.522 -17.868 -8.678 1.00 87.19 251 ARG A O 1
ATOM 1986 N N . ASN A 1 252 ? -8.317 -16.473 -10.254 1.00 87.50 252 ASN A N 1
ATOM 1987 C CA . ASN A 1 252 ? -7.253 -16.672 -11.245 1.00 87.50 252 ASN A CA 1
ATOM 1988 C C . ASN A 1 252 ? -6.231 -15.519 -11.259 1.00 87.50 252 ASN A C 1
ATOM 1990 O O . ASN A 1 252 ? -5.392 -15.464 -12.150 1.00 87.50 252 ASN A O 1
ATOM 1994 N N . ASP A 1 253 ? -6.364 -14.554 -10.348 1.00 91.38 253 ASP A N 1
ATOM 1995 C CA . ASP A 1 253 ? -5.541 -13.348 -10.323 1.00 91.38 253 ASP A CA 1
ATOM 1996 C C . ASP A 1 253 ? -4.293 -13.572 -9.472 1.00 91.38 253 ASP A C 1
ATOM 1998 O O . ASP A 1 253 ? -4.308 -14.354 -8.524 1.00 91.38 253 ASP A O 1
ATOM 2002 N N . TRP A 1 254 ? -3.226 -12.839 -9.763 1.00 94.50 254 TRP A N 1
ATOM 2003 C CA . TRP A 1 254 ? -1.992 -12.905 -8.996 1.00 94.50 254 TRP A CA 1
ATOM 2004 C C . TRP A 1 254 ? -1.421 -11.516 -8.751 1.00 94.50 254 TRP A C 1
ATOM 2006 O O . TRP A 1 254 ? -1.582 -10.594 -9.556 1.00 94.50 254 TRP A O 1
ATOM 2016 N N . GLY A 1 255 ? -0.714 -11.380 -7.632 1.00 95.50 255 GLY A N 1
ATOM 2017 C CA . GLY A 1 255 ? -0.272 -10.075 -7.177 1.00 95.50 255 GLY A CA 1
ATOM 2018 C C . GLY A 1 255 ? 0.826 -10.107 -6.126 1.00 95.50 255 GLY A C 1
ATOM 2019 O O . GLY A 1 255 ? 1.004 -11.080 -5.386 1.00 95.50 255 GLY A O 1
ATOM 2020 N N . ILE A 1 256 ? 1.564 -9.003 -6.079 1.00 97.44 256 ILE A N 1
ATOM 2021 C CA . ILE A 1 256 ? 2.691 -8.763 -5.183 1.00 97.44 256 ILE A CA 1
ATOM 2022 C C . ILE A 1 256 ? 2.333 -7.627 -4.228 1.00 97.44 256 ILE A C 1
ATOM 2024 O O . ILE A 1 256 ? 1.967 -6.536 -4.654 1.00 97.44 256 ILE A O 1
ATOM 2028 N N . ILE A 1 257 ? 2.508 -7.845 -2.932 1.00 97.25 257 ILE A N 1
ATOM 2029 C CA . ILE A 1 257 ? 2.248 -6.864 -1.883 1.00 97.25 257 ILE A CA 1
ATOM 2030 C C . ILE A 1 257 ? 3.506 -6.682 -1.046 1.00 97.25 257 ILE A C 1
ATOM 2032 O O . ILE A 1 257 ? 3.944 -7.592 -0.341 1.00 97.25 257 ILE A O 1
ATOM 2036 N N . LEU A 1 258 ? 4.067 -5.479 -1.100 1.00 97.81 258 LEU A N 1
ATOM 2037 C CA . LEU A 1 258 ? 5.247 -5.102 -0.331 1.00 97.81 258 LEU A CA 1
ATOM 2038 C C . LEU A 1 258 ? 4.836 -4.141 0.784 1.00 97.81 258 LEU A C 1
ATOM 2040 O O . LEU A 1 258 ? 4.402 -3.019 0.520 1.00 97.81 258 LEU A O 1
ATOM 2044 N N . LEU A 1 259 ? 4.978 -4.578 2.034 1.00 96.88 259 LEU A N 1
ATOM 2045 C CA . LEU A 1 259 ? 4.753 -3.759 3.224 1.00 96.88 259 LEU A CA 1
ATOM 2046 C C . LEU A 1 259 ? 6.079 -3.136 3.659 1.00 96.88 259 LEU A C 1
ATOM 2048 O O . LEU A 1 259 ? 6.910 -3.793 4.284 1.00 96.88 259 LEU A O 1
ATOM 2052 N N . VAL A 1 260 ? 6.299 -1.876 3.303 1.00 97.25 260 VAL A N 1
ATOM 2053 C CA . VAL A 1 260 ? 7.585 -1.194 3.464 1.00 97.25 260 VAL A CA 1
ATOM 2054 C C . VAL A 1 260 ? 7.558 -0.302 4.703 1.00 97.25 260 VAL A C 1
ATOM 2056 O O . VAL A 1 260 ? 7.269 0.893 4.629 1.00 97.25 260 VAL A O 1
ATOM 2059 N N . ASP A 1 261 ? 7.835 -0.900 5.859 1.00 95.00 261 ASP A N 1
ATOM 2060 C CA . ASP A 1 261 ? 8.145 -0.192 7.102 1.00 95.00 261 ASP A CA 1
ATOM 2061 C C . ASP A 1 261 ? 8.805 -1.155 8.104 1.00 95.00 261 ASP A C 1
ATOM 2063 O O . ASP A 1 261 ? 8.326 -2.273 8.302 1.00 95.00 261 ASP A O 1
ATOM 2067 N N . TYR A 1 262 ? 9.868 -0.719 8.782 1.00 92.94 262 TYR A N 1
ATOM 2068 C CA . TYR A 1 262 ? 10.540 -1.499 9.826 1.00 92.94 262 TYR A CA 1
ATOM 2069 C C . TYR A 1 262 ? 9.580 -1.922 10.947 1.00 92.94 262 TYR A C 1
ATOM 2071 O O . TYR A 1 262 ? 9.703 -3.026 11.480 1.00 92.94 262 TYR A O 1
ATOM 2079 N N . ARG A 1 263 ? 8.581 -1.088 11.271 1.00 91.62 263 ARG A N 1
ATOM 2080 C CA . ARG A 1 263 ? 7.615 -1.354 12.348 1.00 91.62 263 ARG A CA 1
ATOM 2081 C C . ARG A 1 263 ? 6.780 -2.610 12.110 1.00 91.62 263 ARG A C 1
ATOM 2083 O O . ARG A 1 263 ? 6.354 -3.224 13.073 1.00 91.62 263 ARG A O 1
ATOM 2090 N N . PHE A 1 264 ? 6.593 -3.056 10.867 1.00 90.62 264 PHE A N 1
ATOM 2091 C CA . PHE A 1 264 ? 5.911 -4.330 10.603 1.00 90.62 264 PHE A CA 1
ATOM 2092 C C . PHE A 1 264 ? 6.737 -5.563 11.003 1.00 90.62 264 PHE A C 1
ATOM 2094 O O . PHE A 1 264 ? 6.205 -6.665 11.015 1.00 90.62 264 PHE A O 1
ATOM 2101 N N . SER A 1 265 ? 8.029 -5.403 11.293 1.00 86.81 265 SER A N 1
ATOM 2102 C CA . SER A 1 265 ? 8.921 -6.475 11.762 1.00 86.81 265 SER A CA 1
ATOM 2103 C C . SER A 1 265 ? 9.350 -6.315 13.222 1.00 86.81 265 SER A C 1
ATOM 2105 O O . SER A 1 265 ? 10.054 -7.166 13.755 1.00 86.81 265 SER A O 1
ATOM 2107 N N . ASP A 1 266 ? 8.956 -5.212 13.858 1.00 82.81 266 ASP A N 1
ATOM 2108 C CA . ASP A 1 266 ? 9.365 -4.863 15.210 1.00 82.81 266 ASP A CA 1
ATOM 2109 C C . ASP A 1 266 ? 8.499 -5.598 16.243 1.00 82.81 266 ASP A C 1
ATOM 2111 O O . ASP A 1 266 ? 7.269 -5.529 16.199 1.00 82.81 266 ASP A O 1
ATOM 2115 N N . GLU A 1 267 ? 9.134 -6.274 17.204 1.00 77.44 267 GLU A N 1
ATOM 2116 C CA . GLU A 1 267 ? 8.445 -7.020 18.265 1.00 77.44 267 GLU A CA 1
ATOM 2117 C C . GLU A 1 267 ? 7.517 -6.113 19.090 1.00 77.44 267 GLU A C 1
ATOM 2119 O O . GLU A 1 267 ? 6.450 -6.552 19.520 1.00 77.44 267 GLU A O 1
ATOM 2124 N N . THR A 1 268 ? 7.848 -4.823 19.236 1.00 77.25 268 THR A N 1
ATOM 2125 C CA . THR A 1 268 ? 6.982 -3.863 19.948 1.00 77.25 268 THR A CA 1
ATOM 2126 C C . THR A 1 268 ? 5.657 -3.588 19.223 1.00 77.25 268 THR A C 1
ATOM 2128 O O . THR A 1 268 ? 4.661 -3.246 19.860 1.00 77.25 268 THR A O 1
ATOM 2131 N N . HIS A 1 269 ? 5.622 -3.794 17.904 1.00 75.06 269 HIS A N 1
ATOM 2132 C CA . HIS A 1 269 ? 4.468 -3.566 17.032 1.00 75.06 269 HIS A CA 1
ATOM 2133 C C . HIS A 1 269 ? 3.896 -4.878 16.471 1.00 75.06 269 HIS A C 1
ATOM 2135 O O . HIS A 1 269 ? 3.017 -4.857 15.611 1.00 75.06 269 HIS A O 1
ATOM 2141 N N . LYS A 1 270 ? 4.337 -6.039 16.967 1.00 72.75 270 LYS A N 1
ATOM 2142 C CA . LYS A 1 270 ? 3.910 -7.361 16.476 1.00 72.75 270 LYS A CA 1
ATOM 2143 C C . LYS A 1 270 ? 2.396 -7.553 16.500 1.00 72.75 270 LYS A C 1
ATOM 2145 O O . LYS A 1 270 ? 1.823 -8.132 15.580 1.00 72.75 270 LYS A O 1
ATOM 2150 N N . ASN A 1 271 ? 1.739 -6.999 17.518 1.00 75.75 271 ASN A N 1
ATOM 2151 C CA . ASN A 1 271 ? 0.283 -7.024 17.634 1.00 75.75 271 ASN A CA 1
ATOM 2152 C C . ASN A 1 271 ? -0.408 -6.205 16.535 1.00 75.75 271 ASN A C 1
ATOM 2154 O O . ASN A 1 271 ? -1.524 -6.538 16.149 1.00 75.75 271 ASN A O 1
ATOM 2158 N N . ASP A 1 272 ? 0.240 -5.179 15.984 1.00 81.94 272 ASP A N 1
ATOM 2159 C CA . ASP A 1 272 ? -0.348 -4.336 14.943 1.00 81.94 272 ASP A CA 1
ATOM 2160 C C . ASP A 1 272 ? -0.436 -5.075 13.592 1.00 81.94 272 ASP A C 1
ATOM 2162 O O . ASP A 1 272 ? -1.329 -4.789 12.797 1.00 81.94 272 ASP A O 1
ATOM 2166 N N . ILE A 1 273 ? 0.397 -6.100 13.354 1.00 82.88 273 ILE A N 1
ATOM 2167 C CA . ILE A 1 273 ? 0.288 -6.971 12.165 1.00 82.88 273 ILE A CA 1
ATOM 2168 C C . ILE A 1 273 ? -1.081 -7.662 12.112 1.00 82.88 273 ILE A C 1
ATOM 2170 O O . ILE A 1 273 ? -1.627 -7.853 11.029 1.00 82.88 273 ILE A O 1
ATOM 2174 N N . SER A 1 274 ? -1.678 -7.980 13.267 1.00 82.81 274 SER A N 1
ATOM 2175 C CA . SER A 1 274 ? -3.008 -8.606 13.332 1.00 82.81 274 SER A CA 1
ATOM 2176 C C . SER A 1 274 ? -4.140 -7.712 12.800 1.00 82.81 274 SER A C 1
ATOM 2178 O O . SER A 1 274 ? -5.216 -8.211 12.473 1.00 82.81 274 SER A O 1
ATOM 2180 N N . MET A 1 275 ? -3.900 -6.400 12.670 1.00 85.94 275 MET A N 1
ATOM 2181 C CA . MET A 1 275 ? -4.845 -5.452 12.071 1.00 85.94 275 MET A CA 1
ATOM 2182 C C . MET A 1 275 ? -4.782 -5.444 10.535 1.00 85.94 275 MET A C 1
ATOM 2184 O O . MET A 1 275 ? -5.674 -4.897 9.879 1.00 85.94 275 MET A O 1
ATOM 2188 N N . ILE A 1 276 ? -3.750 -6.048 9.939 1.00 88.81 276 ILE A N 1
ATOM 2189 C CA . ILE A 1 276 ? -3.676 -6.278 8.496 1.00 88.81 276 ILE A CA 1
ATOM 2190 C C . ILE A 1 276 ? -4.638 -7.416 8.133 1.00 88.81 276 ILE A C 1
ATOM 2192 O O . ILE A 1 276 ? -4.856 -8.351 8.901 1.00 88.81 276 ILE A O 1
ATOM 2196 N N . SER A 1 277 ? -5.237 -7.335 6.947 1.00 86.56 277 SER A N 1
ATOM 2197 C CA . SER A 1 277 ? -6.149 -8.359 6.434 1.00 86.56 277 SER A CA 1
ATOM 2198 C C . SER A 1 277 ? -5.530 -9.757 6.532 1.00 86.56 277 SER A C 1
ATOM 2200 O O . SER A 1 277 ? -4.419 -9.978 6.048 1.00 86.56 277 SER A O 1
ATOM 2202 N N . LYS A 1 278 ? -6.272 -10.714 7.110 1.00 86.31 278 LYS A N 1
ATOM 2203 C CA . LYS A 1 278 ? -5.788 -12.082 7.386 1.00 86.31 278 LYS A CA 1
ATOM 2204 C C . LYS A 1 278 ? -5.124 -12.743 6.177 1.00 86.31 278 LYS A C 1
ATOM 2206 O O . LYS A 1 278 ? -4.043 -13.297 6.306 1.00 86.31 278 LYS A O 1
ATOM 2211 N N . TRP A 1 279 ? -5.712 -12.597 4.988 1.00 86.06 279 TRP A N 1
ATOM 2212 C CA . TRP A 1 279 ? -5.169 -13.174 3.756 1.00 86.06 279 TRP A CA 1
ATOM 2213 C C . TRP A 1 279 ? -3.795 -12.611 3.363 1.00 86.06 279 TRP A C 1
ATOM 2215 O O . TRP A 1 279 ? -3.032 -13.304 2.702 1.00 86.06 279 TRP A O 1
ATOM 2225 N N . VAL A 1 280 ? -3.449 -11.381 3.755 1.00 89.69 280 VAL A N 1
ATOM 2226 C CA . VAL A 1 280 ? -2.105 -10.825 3.533 1.00 89.69 280 VAL A CA 1
ATOM 2227 C C . VAL A 1 280 ? -1.129 -11.456 4.518 1.00 89.69 280 VAL A C 1
ATOM 2229 O O . VAL A 1 280 ? -0.063 -11.909 4.107 1.00 89.69 280 VAL A O 1
ATOM 2232 N N . VAL A 1 281 ? -1.513 -11.503 5.800 1.00 89.38 281 VAL A N 1
ATOM 2233 C CA . VAL A 1 281 ? -0.686 -12.010 6.907 1.00 89.38 281 VAL A CA 1
ATOM 2234 C C . VAL A 1 281 ? -0.383 -13.501 6.741 1.00 89.38 281 VAL A C 1
ATOM 2236 O O . VAL A 1 281 ? 0.762 -13.914 6.878 1.00 89.38 281 VAL A O 1
ATOM 2239 N N . GLU A 1 282 ? -1.381 -14.306 6.373 1.00 89.44 282 GLU A N 1
ATOM 2240 C CA . GLU A 1 282 ? -1.250 -15.754 6.145 1.00 89.44 282 GLU A CA 1
ATOM 2241 C C . GLU A 1 282 ? -0.371 -16.121 4.938 1.00 89.44 282 GLU A C 1
ATOM 2243 O O . GLU A 1 282 ? 0.043 -17.276 4.814 1.00 89.44 282 GLU A O 1
ATOM 2248 N N . ASN A 1 283 ? -0.104 -15.161 4.047 1.00 91.12 283 ASN A N 1
ATOM 2249 C CA . ASN A 1 283 ? 0.734 -15.331 2.858 1.00 91.12 283 ASN A CA 1
ATOM 2250 C C . ASN A 1 283 ? 2.103 -14.637 2.981 1.00 91.12 283 ASN A C 1
ATOM 2252 O O . ASN A 1 283 ? 2.846 -14.600 1.998 1.00 91.12 283 ASN A O 1
ATOM 2256 N N . LEU A 1 284 ? 2.448 -14.108 4.167 1.00 92.44 284 LEU A N 1
ATOM 2257 C CA . LEU A 1 284 ? 3.731 -13.444 4.397 1.00 92.44 284 LEU A CA 1
ATOM 2258 C C . LEU A 1 284 ? 4.890 -14.414 4.186 1.00 92.44 284 LEU A C 1
ATOM 2260 O O . LEU A 1 284 ? 5.065 -15.392 4.914 1.00 92.44 284 LEU A O 1
ATOM 2264 N N . ARG A 1 285 ? 5.719 -14.101 3.194 1.00 93.19 285 ARG A N 1
ATOM 2265 C CA . ARG A 1 285 ? 6.930 -14.847 2.877 1.00 93.19 285 ARG A CA 1
ATOM 2266 C C . ARG A 1 285 ? 8.087 -14.336 3.737 1.00 93.19 285 ARG A C 1
ATOM 2268 O O . ARG A 1 285 ? 8.300 -13.122 3.811 1.00 93.19 285 ARG A O 1
ATOM 2275 N N . PRO A 1 286 ? 8.863 -15.229 4.373 1.00 88.75 286 PRO A N 1
ATOM 2276 C CA . PRO A 1 286 ? 10.050 -14.827 5.109 1.00 88.75 286 PRO A CA 1
ATOM 2277 C C . PRO A 1 286 ? 11.140 -14.392 4.127 1.00 88.75 286 PRO A C 1
ATOM 2279 O O . PRO A 1 286 ? 11.568 -15.169 3.277 1.00 88.75 286 PRO A O 1
ATOM 2282 N N . ILE A 1 287 ? 11.619 -13.157 4.267 1.00 87.00 287 ILE A N 1
ATOM 2283 C CA . ILE A 1 287 ? 12.705 -12.608 3.452 1.00 87.00 287 ILE A CA 1
ATOM 2284 C C . ILE A 1 287 ? 13.880 -12.268 4.368 1.00 87.00 287 ILE A C 1
ATOM 2286 O O . ILE A 1 287 ? 13.748 -11.473 5.295 1.00 87.00 287 ILE A O 1
ATOM 2290 N N . LYS A 1 288 ? 15.038 -12.891 4.119 1.00 86.00 288 LYS A N 1
ATOM 2291 C CA . LYS A 1 288 ? 16.224 -12.760 4.987 1.00 86.00 288 LYS A CA 1
ATOM 2292 C C . LYS A 1 288 ? 16.932 -11.418 4.819 1.00 86.00 288 LYS A C 1
ATOM 2294 O O . LYS A 1 288 ? 17.408 -10.835 5.787 1.00 8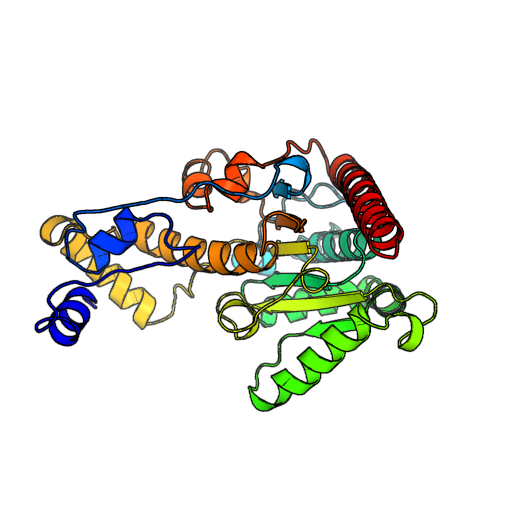6.00 288 LYS A O 1
ATOM 2299 N N . ASN A 1 289 ? 17.066 -10.968 3.576 1.00 90.69 289 ASN A N 1
ATOM 2300 C CA . ASN A 1 289 ? 17.774 -9.747 3.211 1.00 90.69 289 ASN A CA 1
ATOM 2301 C C . ASN A 1 289 ? 17.231 -9.189 1.889 1.00 90.69 289 ASN A C 1
ATOM 2303 O O . ASN A 1 289 ? 16.440 -9.837 1.202 1.00 90.69 289 ASN A O 1
ATOM 2307 N N . TYR A 1 290 ? 17.677 -7.985 1.537 1.00 94.25 290 TYR A N 1
ATOM 2308 C CA . TYR A 1 290 ? 17.212 -7.282 0.347 1.00 94.25 290 TYR A CA 1
ATOM 2309 C C . TYR A 1 290 ? 17.523 -8.028 -0.963 1.00 94.25 290 TYR A C 1
ATOM 2311 O O . TYR A 1 290 ? 16.675 -8.106 -1.844 1.00 94.25 290 TYR A O 1
ATOM 2319 N N . SER A 1 291 ? 18.694 -8.653 -1.097 1.00 94.62 291 SER A N 1
ATOM 2320 C CA . SER A 1 291 ? 19.026 -9.420 -2.307 1.00 94.62 291 SER A CA 1
ATOM 2321 C C . SER A 1 291 ? 18.064 -10.594 -2.522 1.00 94.62 291 SER A C 1
ATOM 2323 O O . SER A 1 291 ? 17.567 -10.797 -3.629 1.00 94.62 291 SER A O 1
ATOM 2325 N N . SER A 1 292 ? 17.730 -11.309 -1.443 1.00 94.94 292 SER A N 1
ATOM 2326 C CA . SER A 1 292 ? 16.754 -12.402 -1.448 1.00 94.94 292 SER A CA 1
ATOM 2327 C C . SER A 1 292 ? 15.338 -11.920 -1.782 1.00 94.94 292 SER A C 1
ATOM 2329 O O . SER A 1 292 ? 14.602 -12.655 -2.442 1.00 94.94 292 SER A O 1
ATOM 2331 N N . LEU A 1 293 ? 14.964 -10.689 -1.398 1.00 96.12 293 LEU A N 1
ATOM 2332 C CA . LEU A 1 293 ? 13.706 -10.064 -1.825 1.00 96.12 293 LEU A CA 1
ATOM 2333 C C . LEU A 1 293 ? 13.638 -9.982 -3.349 1.00 96.12 293 LEU A C 1
ATOM 2335 O O . LEU A 1 293 ? 12.703 -10.496 -3.956 1.00 96.12 293 LEU A O 1
ATOM 2339 N N . ILE A 1 294 ? 14.637 -9.341 -3.960 1.00 97.00 294 ILE A N 1
ATOM 2340 C CA . ILE A 1 294 ? 14.654 -9.084 -5.402 1.00 97.00 294 ILE A CA 1
ATOM 2341 C C . ILE A 1 294 ? 14.730 -10.391 -6.194 1.00 97.00 294 ILE A C 1
ATOM 2343 O O . ILE A 1 294 ? 14.055 -10.531 -7.212 1.00 97.00 294 ILE A O 1
ATOM 2347 N N . GLU A 1 295 ? 15.512 -11.367 -5.733 1.00 96.38 295 GLU A N 1
ATOM 2348 C CA . GLU A 1 295 ? 15.563 -12.695 -6.350 1.00 96.38 295 GLU A CA 1
ATOM 2349 C C . GLU A 1 295 ? 14.206 -13.406 -6.283 1.00 96.38 295 GLU A C 1
ATOM 2351 O O . GLU A 1 295 ? 13.702 -13.868 -7.306 1.00 96.38 295 GLU A O 1
ATOM 2356 N N . SER A 1 296 ? 13.566 -13.414 -5.111 1.00 96.69 296 SER A N 1
ATOM 2357 C CA . SER A 1 296 ? 12.251 -14.041 -4.934 1.00 96.69 296 SER A CA 1
ATOM 2358 C C . SER A 1 296 ? 11.176 -13.365 -5.786 1.00 96.69 296 SER A C 1
ATOM 2360 O O . SER A 1 296 ? 10.323 -14.049 -6.347 1.00 96.69 296 SER A O 1
ATOM 2362 N N . LEU A 1 297 ? 11.236 -12.035 -5.928 1.00 97.06 297 LEU A N 1
ATOM 2363 C CA . LEU A 1 297 ? 10.352 -11.283 -6.818 1.00 97.06 297 LEU A CA 1
ATOM 2364 C C . LEU A 1 297 ? 10.552 -11.683 -8.280 1.00 97.06 297 LEU A C 1
ATOM 2366 O O . LEU A 1 297 ? 9.565 -11.941 -8.959 1.00 97.06 297 LEU A O 1
ATOM 2370 N N . LYS A 1 298 ? 11.802 -11.791 -8.751 1.00 96.75 298 LYS A N 1
ATOM 2371 C CA . LYS A 1 298 ? 12.115 -12.220 -10.127 1.00 96.75 298 LYS A CA 1
ATOM 2372 C C . LYS A 1 298 ? 11.605 -13.625 -10.430 1.00 96.75 298 LYS A C 1
ATOM 2374 O O . LYS A 1 298 ? 11.085 -13.863 -11.516 1.00 96.75 298 LYS A O 1
ATOM 2379 N N . VAL A 1 299 ? 11.783 -14.559 -9.495 1.00 96.69 299 VAL A N 1
ATOM 2380 C CA . VAL A 1 299 ? 11.297 -15.937 -9.649 1.00 96.69 299 VAL A CA 1
ATOM 2381 C C . VAL A 1 299 ? 9.774 -15.942 -9.726 1.00 96.69 299 VAL A C 1
ATOM 2383 O O . VAL A 1 299 ? 9.211 -16.475 -10.680 1.00 96.69 299 VAL A O 1
ATOM 2386 N N . PHE A 1 300 ? 9.114 -15.274 -8.777 1.00 96.75 300 PHE A N 1
ATOM 2387 C CA . PHE A 1 300 ? 7.660 -15.214 -8.719 1.00 96.75 300 PHE A CA 1
ATOM 2388 C C . PHE A 1 300 ? 7.051 -14.579 -9.977 1.00 96.75 300 PHE A C 1
ATOM 2390 O O . PHE A 1 300 ? 6.152 -15.166 -10.576 1.00 96.75 300 PHE A O 1
ATOM 2397 N N . THR A 1 301 ? 7.549 -13.418 -10.421 1.00 95.81 301 THR A N 1
ATOM 2398 C CA . THR A 1 301 ? 7.023 -12.754 -11.626 1.00 95.81 301 THR A CA 1
ATOM 2399 C C . THR A 1 301 ? 7.216 -13.615 -12.865 1.00 95.81 301 THR A C 1
ATOM 2401 O O . THR A 1 301 ? 6.277 -13.785 -13.639 1.00 95.81 301 THR A O 1
ATOM 2404 N N . LYS A 1 302 ? 8.395 -14.228 -13.032 1.00 94.44 302 LYS A N 1
ATOM 2405 C CA . LYS A 1 302 ? 8.675 -15.124 -14.159 1.00 94.44 302 LYS A CA 1
ATOM 2406 C C . LYS A 1 302 ? 7.713 -16.313 -14.198 1.00 94.44 302 LYS A C 1
ATOM 2408 O O . LYS A 1 302 ? 7.168 -16.607 -15.257 1.00 94.44 302 LYS A O 1
ATOM 2413 N N . GLU A 1 303 ? 7.493 -16.982 -13.067 1.00 94.50 303 GLU A N 1
ATOM 2414 C CA . GLU A 1 303 ? 6.542 -18.095 -12.979 1.00 94.50 303 GLU A CA 1
ATOM 2415 C C . GLU A 1 303 ? 5.127 -17.661 -13.358 1.00 94.50 303 GLU A C 1
ATOM 2417 O O . GLU A 1 303 ? 4.468 -18.336 -14.148 1.00 94.50 303 GLU A O 1
ATOM 2422 N N . ARG A 1 304 ? 4.665 -16.519 -12.833 1.00 93.75 304 ARG A N 1
ATOM 2423 C CA . ARG A 1 304 ? 3.316 -16.022 -13.118 1.00 93.75 304 ARG A CA 1
ATOM 2424 C C . ARG A 1 304 ? 3.138 -15.624 -14.584 1.00 93.75 304 ARG A C 1
ATOM 2426 O O . ARG A 1 304 ? 2.140 -16.011 -15.180 1.00 93.75 304 ARG A O 1
ATOM 2433 N N . TYR A 1 305 ? 4.118 -14.964 -15.203 1.00 89.00 305 TYR A N 1
ATOM 2434 C CA . TYR A 1 305 ? 4.042 -14.626 -16.630 1.00 89.00 305 TYR A CA 1
ATOM 2435 C C . TYR A 1 305 ? 4.028 -15.859 -17.540 1.00 89.00 305 TYR A C 1
ATOM 2437 O O . TYR A 1 305 ? 3.333 -15.862 -18.558 1.00 89.00 305 TYR A O 1
ATOM 2445 N N . ILE A 1 306 ? 4.754 -16.924 -17.180 1.00 89.06 306 ILE A N 1
ATOM 2446 C CA . ILE A 1 306 ? 4.688 -18.204 -17.903 1.00 89.06 306 ILE A CA 1
ATOM 2447 C C . ILE A 1 306 ? 3.286 -18.811 -17.778 1.00 89.06 306 ILE A C 1
ATOM 2449 O O . ILE A 1 306 ? 2.723 -19.248 -18.781 1.00 89.06 306 ILE A O 1
ATOM 2453 N N . CYS A 1 307 ? 2.705 -18.812 -16.573 1.00 85.94 307 CYS A N 1
ATOM 2454 C CA . CYS A 1 307 ? 1.336 -19.280 -16.358 1.00 85.94 307 CYS A CA 1
ATOM 2455 C C . CYS A 1 307 ? 0.327 -18.488 -17.199 1.00 85.94 307 CYS A C 1
ATOM 2457 O O . CYS A 1 307 ? -0.469 -19.110 -17.897 1.00 85.94 307 CYS A O 1
ATOM 2459 N N . ASP A 1 308 ? 0.401 -17.156 -17.197 1.00 84.31 308 ASP A N 1
ATOM 2460 C CA . ASP A 1 308 ? -0.498 -16.310 -17.989 1.00 84.31 308 ASP A CA 1
ATOM 2461 C C . ASP A 1 308 ? -0.368 -16.623 -19.489 1.00 84.31 308 ASP A C 1
ATOM 2463 O O . ASP A 1 308 ? -1.369 -16.862 -20.159 1.00 84.31 308 ASP A O 1
ATOM 2467 N N . THR A 1 309 ? 0.862 -16.723 -20.011 1.00 79.69 309 THR A N 1
ATOM 2468 C CA . THR A 1 309 ? 1.122 -17.019 -21.435 1.00 79.69 309 THR A CA 1
ATOM 2469 C C . THR A 1 309 ? 0.585 -18.394 -21.848 1.00 79.69 309 THR A C 1
ATOM 2471 O O . THR A 1 309 ? -0.009 -18.540 -22.915 1.00 79.69 309 THR A O 1
ATOM 2474 N N . ASN A 1 310 ? 0.746 -19.408 -20.993 1.00 75.31 310 ASN A N 1
ATOM 2475 C CA . ASN A 1 310 ? 0.239 -20.756 -21.258 1.00 75.31 310 ASN A CA 1
ATOM 2476 C C . ASN A 1 310 ? -1.293 -20.831 -21.216 1.00 75.31 310 ASN A C 1
ATOM 2478 O O . ASN A 1 310 ? -1.877 -21.651 -21.919 1.00 75.31 310 ASN A O 1
ATOM 2482 N N . VAL A 1 311 ? -1.952 -19.996 -20.406 1.00 68.75 311 VAL A N 1
ATOM 2483 C CA . VAL A 1 311 ? -3.419 -19.904 -20.391 1.00 68.75 311 VAL A CA 1
ATOM 2484 C C . VAL A 1 311 ? -3.930 -19.280 -21.690 1.00 68.75 311 VAL A C 1
ATOM 2486 O O . VAL A 1 311 ? -4.863 -19.829 -22.268 1.00 68.75 311 VAL A O 1
ATOM 2489 N N . TYR A 1 312 ? -3.299 -18.209 -22.189 1.00 60.09 312 TYR A N 1
ATOM 2490 C CA . TYR A 1 312 ? -3.671 -17.611 -23.480 1.00 60.09 312 TYR A CA 1
ATOM 2491 C C . TYR A 1 312 ? -3.522 -18.606 -24.638 1.00 60.09 312 TYR A C 1
ATOM 2493 O O . TYR A 1 312 ? -4.467 -18.803 -25.392 1.00 60.09 312 TYR A O 1
ATOM 2501 N N . ASN A 1 313 ? -2.394 -19.319 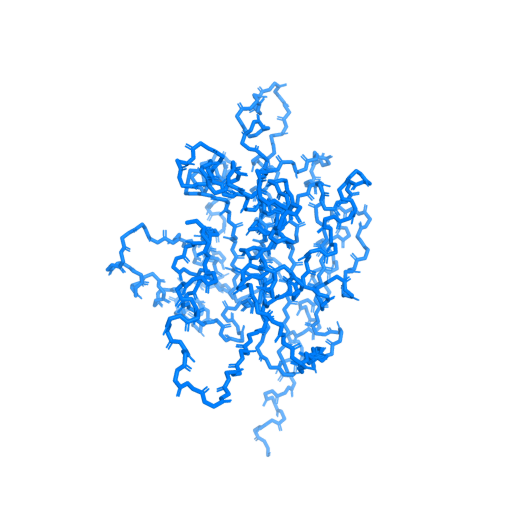-24.720 1.00 55.66 313 ASN A N 1
ATOM 2502 C CA . ASN A 1 313 ? -2.154 -20.281 -25.804 1.00 55.66 313 ASN A CA 1
ATOM 2503 C C . ASN A 1 313 ? -3.126 -21.477 -25.810 1.00 55.66 313 ASN A C 1
ATOM 2505 O O . ASN A 1 313 ? -3.325 -22.088 -26.854 1.00 55.66 313 ASN A O 1
ATOM 2509 N N . ASN A 1 314 ? -3.714 -21.828 -24.662 1.00 54.41 314 ASN A N 1
ATOM 2510 C CA . ASN A 1 314 ? -4.682 -22.924 -24.549 1.00 54.41 314 ASN A CA 1
ATOM 2511 C C . ASN A 1 314 ? -6.146 -22.465 -24.682 1.00 54.41 314 ASN A C 1
ATOM 2513 O O . ASN A 1 314 ? -7.028 -23.315 -24.739 1.00 54.41 314 ASN A O 1
ATOM 2517 N N . ALA A 1 315 ? -6.419 -21.155 -24.687 1.00 55.34 315 ALA A N 1
ATOM 2518 C CA . ALA A 1 315 ? -7.765 -20.602 -24.866 1.00 55.34 315 ALA A CA 1
ATOM 2519 C C . ALA A 1 315 ? -8.130 -20.363 -26.346 1.00 55.34 315 ALA A C 1
ATOM 2521 O O . ALA A 1 315 ? -9.302 -20.153 -26.648 1.00 55.34 315 ALA A O 1
ATOM 2522 N N . ASP A 1 316 ? -7.143 -20.419 -27.246 1.00 45.47 316 ASP A N 1
ATOM 2523 C CA . ASP A 1 316 ? -7.291 -20.238 -28.698 1.00 45.47 316 ASP A CA 1
ATOM 2524 C C . ASP A 1 316 ? -7.500 -21.568 -29.472 1.00 45.47 316 ASP A C 1
ATOM 2526 O O . ASP A 1 316 ? -7.337 -21.600 -30.695 1.00 45.47 316 ASP A O 1
ATOM 2530 N N . PHE A 1 317 ? -7.869 -22.660 -28.784 1.00 37.41 317 PHE A N 1
ATOM 2531 C CA . PHE A 1 317 ? -8.205 -23.970 -29.371 1.00 37.41 317 PHE A CA 1
ATOM 2532 C C . PHE A 1 317 ? -9.630 -24.421 -29.036 1.00 37.41 317 PHE A C 1
ATOM 2534 O O . PHE A 1 317 ? -10.019 -24.339 -27.848 1.00 37.41 317 PHE A O 1
#

Radius of gyration: 20.76 Å; Cα contacts (8 Å, |Δi|>4): 498; chains: 1; bounding box: 65×43×58 Å

Nearest PDB structures (foldseek):
  6nmi-assembly1_B  TM=9.220E-01  e=2.946E-17  Homo sapiens
  8rev-assembly1_A  TM=9.041E-01  e=3.408E-16  Thermochaetoides thermophila
  8uoq-assembly1_0  TM=8.844E-01  e=4.835E-16  Saccharomyces cerevisiae
  8byq-assembly1_1  TM=8.525E-01  e=8.660E-16  Homo sapiens
  7ml0-assembly1_0  TM=8.600E-01  e=1.959E-15  Saccharomyces cerevisiae

Mean predicted aligned error: 5.94 Å

Solvent-accessible surface area (backbone atoms only — not comparable to full-atom values): 17524 Å² total; per-residue (Å²): 134,66,57,22,58,59,51,46,67,78,47,66,92,52,96,75,87,87,90,85,66,99,56,56,56,59,56,69,66,52,38,32,50,43,70,51,87,75,92,77,84,85,81,83,76,80,72,46,53,69,91,38,48,46,26,32,72,41,35,46,26,82,87,65,50,64,28,56,66,44,72,70,52,59,74,64,53,67,78,82,86,51,90,37,60,55,49,30,50,32,52,49,53,51,56,48,60,74,53,48,63,26,11,33,38,37,35,29,67,39,71,67,58,52,51,53,34,49,53,39,20,51,76,72,50,49,46,67,58,46,55,48,36,22,49,79,45,65,65,58,94,54,74,90,50,40,64,61,53,50,51,51,43,52,43,22,40,76,43,17,70,81,75,30,92,61,26,47,7,16,36,38,42,37,33,54,85,30,68,72,39,75,76,61,89,40,65,64,58,53,12,32,28,33,38,36,46,34,76,44,56,68,63,76,85,39,67,68,56,42,51,44,30,54,48,25,52,75,36,14,80,85,62,58,34,56,40,37,66,59,43,49,51,50,55,12,34,39,44,45,36,43,47,61,57,42,26,59,85,53,61,89,41,48,27,35,39,40,40,34,20,26,57,78,75,31,79,93,38,49,73,59,55,72,44,44,50,63,72,54,64,80,40,53,48,92,62,92,47,53,69,55,44,55,52,52,48,42,52,50,46,52,54,51,54,51,52,54,52,55,51,55,69,61,68,81,111

pLDDT: mean 89.25, std 9.28, range [37.41, 98.5]

Sequence (317 aa):
MDPGICFKDAFNDTLSVVLASGTLSPIETFTSELGMEFTQIGQGRQIIPKEQIFTCVVPKGPHGVNLICSKEHLDKSKNNGKVTTVEELAYLIFDVCKTVDKGILVFLANYNFIELIFNSMISLGLMKELKKMKSVLKEPKKGNELDRVMNEYKRAIKNPSQISSTCTGAVMFAVFRGKISEGIDFPDDMARCVISIGIPYPNYGDPQIREKRNYNQLFCKQKKLLNSSEWYKTQAFRALNQALGRCLRHRNDWGIILLVDYRFSDETHKNDISMISKWVVENLRPIKNYSSLIESLKVFTKERYICDTNVYNNADF